Protein AF-A0A445AVU4-F1 (afdb_monomer_lite)

InterPro domains:
  IPR027443 Isopenicillin N synthase-like superfamily [G3DSA:2.60.120.330] (16-211)
  IPR044861 Isopenicillin N synthase-like, Fe(2+) 2OG dioxygenase domain [PF03171] (172-210)
  IPR050295 Plant 2-oxoglutarate-dependent oxidoreductases [PTHR47991] (34-210)

Foldseek 3Di:
DDDDLQRCLVVVHAQDDPPPPPDDDDPDPDDDPPDPPPCPDAAEAALVCLVPDPVRLVSLLCCVVPPVGHHYDDPDDDDDDDDDDDDDDDDDDDDDSDQQKDKDKFWQPPVVPGDVVRFDCVVVCRVVVVNVVQVVVVVSVQSVQLSVCVSPHVHSCVRVVVCVPGDTDMDMDIDHRDHPCPVRRDDDDDDPDPDDDDDDDPPDDDDDGDD

Organism: Arachis hypogaea (NCBI:txid3818)

Radius of gyration: 20.57 Å; chains: 1; bounding box: 46×50×55 Å

pLDDT: mean 74.54, std 20.83, range [24.53, 96.25]

Sequence (211 aa):
MAKSIYGMSMDGDEPPHKGDNSNNNSIGLKNSLSSSSVMIPIPIIDVSLLSSSEPESEKLRSALTSAGCFQEKQKYSRPANDSKGYENDRIVSKKQVLDWSYRLILRVFPEKNRRHSLWPQNPIDFSDILEEFSIKVKSRMDYLLRCMGRSLNPEEGSFLDQFGGQSLFAARFRFYPRCSRPNLVLKPHTNRSVITVLLQDNGVEGLQVLR

Secondary structure (DSSP, 8-state):
-PPPHHHHHHHTPPPPP------S------S---S----PPPPEE-GGGTTT-HHHHHHHHHHHHHTS--EE--S-PPP--------------S-----SSEEEEEEEESGGG--GGGS--SSTTHHHHHHHHHHHHHHHHHHHHHHHHHHHSS-TTHHHHTTTT---EEEEEEE----S-GGGT-------SS-------TT--------

Structure (mmCIF, N/CA/C/O backbone):
data_AF-A0A445AVU4-F1
#
_entry.id   AF-A0A445AVU4-F1
#
loop_
_atom_site.group_PDB
_atom_site.id
_atom_site.type_symbol
_atom_site.label_atom_id
_atom_site.label_alt_id
_atom_site.label_comp_id
_atom_site.label_asym_id
_atom_site.label_entity_id
_atom_site.label_seq_id
_atom_site.pdbx_PDB_ins_code
_atom_site.Cartn_x
_atom_site.Cartn_y
_atom_site.Cartn_z
_atom_site.occupancy
_atom_site.B_iso_or_equiv
_atom_site.auth_seq_id
_atom_site.auth_comp_id
_atom_site.auth_asym_id
_atom_site.auth_atom_id
_atom_site.pdbx_PDB_model_num
ATOM 1 N N . MET A 1 1 ? 18.312 8.872 -30.002 1.00 45.62 1 MET A N 1
ATOM 2 C CA . MET A 1 1 ? 17.011 8.556 -29.353 1.00 45.62 1 MET A CA 1
ATOM 3 C C . MET A 1 1 ? 17.195 8.799 -27.853 1.00 45.62 1 MET A C 1
ATOM 5 O O . MET A 1 1 ? 18.324 8.639 -27.415 1.00 45.62 1 MET A O 1
ATOM 9 N N . ALA A 1 2 ? 16.201 9.266 -27.085 1.00 58.66 2 ALA A N 1
ATOM 10 C CA . ALA A 1 2 ? 16.397 9.387 -25.629 1.00 58.66 2 ALA A CA 1
ATOM 11 C C . ALA A 1 2 ? 16.421 7.973 -25.025 1.00 58.66 2 ALA A C 1
ATOM 13 O O . ALA A 1 2 ? 15.550 7.173 -25.371 1.00 58.66 2 ALA A O 1
ATOM 14 N N . LYS A 1 3 ? 17.426 7.651 -24.201 1.00 65.75 3 LYS A N 1
ATOM 15 C CA . LYS A 1 3 ? 17.510 6.357 -23.507 1.00 65.75 3 LYS A CA 1
ATOM 16 C C . LYS A 1 3 ? 16.386 6.248 -22.464 1.00 65.75 3 LYS A C 1
ATOM 18 O O . LYS A 1 3 ? 15.944 7.261 -21.922 1.00 65.75 3 LYS A O 1
ATOM 23 N N . SER A 1 4 ? 15.914 5.030 -22.189 1.00 76.50 4 SER A N 1
ATOM 24 C CA . SER A 1 4 ? 15.024 4.772 -21.047 1.00 76.50 4 SER A CA 1
ATOM 25 C C . SER A 1 4 ? 15.810 4.882 -19.740 1.00 76.50 4 SER A C 1
ATOM 27 O O . SER A 1 4 ? 17.020 4.667 -19.742 1.00 76.50 4 SER A O 1
ATOM 29 N N . ILE A 1 5 ? 15.138 5.145 -18.612 1.00 74.38 5 ILE A N 1
ATOM 30 C CA . ILE A 1 5 ? 15.794 5.136 -17.289 1.00 74.38 5 ILE A CA 1
ATOM 31 C C . ILE A 1 5 ? 16.437 3.773 -17.025 1.00 74.38 5 ILE A C 1
ATOM 33 O O . ILE A 1 5 ? 17.539 3.703 -16.495 1.00 74.38 5 ILE A O 1
ATOM 37 N N . TYR A 1 6 ? 15.778 2.685 -17.430 1.00 75.31 6 TYR A N 1
ATOM 38 C CA . TYR A 1 6 ? 16.351 1.349 -17.318 1.00 75.31 6 TYR A CA 1
ATOM 39 C C . TYR A 1 6 ? 17.619 1.179 -18.168 1.00 75.31 6 TYR A C 1
ATOM 41 O O . TYR A 1 6 ? 18.611 0.667 -17.669 1.00 75.31 6 TYR A O 1
ATOM 49 N N . GLY A 1 7 ? 17.628 1.663 -19.415 1.00 80.06 7 GLY A N 1
ATOM 50 C CA . GLY A 1 7 ? 18.827 1.636 -20.258 1.00 80.06 7 GLY A CA 1
ATOM 51 C C . GLY A 1 7 ? 19.971 2.447 -19.648 1.00 80.06 7 GLY A C 1
ATOM 52 O O . GLY A 1 7 ? 21.078 1.944 -19.524 1.00 80.06 7 GLY A O 1
ATOM 53 N N . MET A 1 8 ? 19.674 3.654 -19.158 1.00 80.62 8 MET A N 1
ATOM 54 C CA . MET A 1 8 ? 20.638 4.489 -18.430 1.00 80.62 8 MET A CA 1
ATOM 55 C C . MET A 1 8 ? 21.180 3.788 -17.177 1.00 80.62 8 MET A C 1
ATOM 57 O O . MET A 1 8 ? 22.372 3.833 -16.906 1.00 80.62 8 MET A O 1
ATOM 61 N N . SER A 1 9 ? 20.313 3.101 -16.432 1.00 83.25 9 SER A N 1
ATOM 62 C CA . SER A 1 9 ? 20.685 2.317 -15.253 1.00 83.25 9 SER A CA 1
ATOM 63 C C . SER A 1 9 ? 21.643 1.171 -15.587 1.00 83.25 9 SER A C 1
ATOM 65 O O . SER A 1 9 ? 22.630 0.978 -14.879 1.00 83.25 9 SER A O 1
ATOM 67 N N . MET A 1 10 ? 21.369 0.429 -16.665 1.00 83.88 10 MET A N 1
ATOM 68 C CA . MET A 1 10 ? 22.200 -0.696 -17.109 1.00 83.88 10 MET A CA 1
ATOM 69 C C . MET A 1 10 ? 23.557 -0.240 -17.653 1.00 83.88 10 MET A C 1
ATOM 71 O O . MET A 1 10 ? 24.556 -0.915 -17.422 1.00 83.88 10 MET A O 1
ATOM 75 N N . ASP A 1 11 ? 23.595 0.918 -18.313 1.00 85.62 11 ASP A N 1
ATOM 76 C CA . ASP A 1 11 ? 24.816 1.503 -18.876 1.00 85.62 11 ASP A CA 1
ATOM 77 C C . ASP A 1 11 ? 25.655 2.271 -17.832 1.00 85.62 11 ASP A C 1
ATOM 79 O O . ASP A 1 11 ? 26.781 2.672 -18.116 1.00 85.62 11 ASP A O 1
ATOM 83 N N . GLY A 1 12 ? 25.127 2.483 -16.618 1.00 80.94 12 GLY A N 1
ATOM 84 C CA . GLY A 1 12 ? 25.791 3.264 -15.568 1.00 80.94 12 GLY A CA 1
ATOM 85 C C . GLY A 1 12 ? 25.746 4.781 -15.789 1.00 80.94 12 GLY A C 1
ATOM 86 O O . GLY A 1 12 ? 26.505 5.514 -15.156 1.00 80.94 12 GLY A O 1
ATOM 87 N N . ASP A 1 13 ? 24.854 5.256 -16.658 1.00 81.19 13 ASP A N 1
ATOM 88 C CA . ASP A 1 13 ? 24.695 6.673 -16.972 1.00 81.19 13 ASP A CA 1
ATOM 89 C C . ASP A 1 13 ? 24.233 7.478 -15.740 1.00 81.19 13 ASP A C 1
ATOM 91 O O . ASP A 1 13 ? 23.550 6.987 -14.831 1.00 81.19 13 ASP A O 1
ATOM 95 N N . GLU A 1 14 ? 24.571 8.766 -15.716 1.00 80.50 14 GLU A N 1
ATOM 96 C CA . GLU A 1 14 ? 24.079 9.683 -14.690 1.00 80.50 14 GLU A CA 1
ATOM 97 C C . GLU A 1 14 ? 22.636 10.129 -14.965 1.00 80.50 14 GLU A C 1
ATOM 99 O O . GLU A 1 14 ? 22.253 10.325 -16.125 1.00 80.50 14 GLU A O 1
ATOM 104 N N . PRO A 1 15 ? 21.810 10.338 -13.919 1.00 75.19 15 PRO A N 1
ATOM 105 C CA . PRO A 1 15 ? 20.484 10.901 -14.104 1.00 75.19 15 PRO A CA 1
ATOM 106 C C . PRO A 1 15 ? 20.567 12.299 -14.725 1.00 75.19 15 PRO A C 1
ATOM 108 O O . PRO A 1 15 ? 21.454 13.077 -14.365 1.00 75.19 15 PRO A O 1
ATOM 111 N N . PRO A 1 16 ? 19.634 12.660 -15.626 1.00 71.38 16 PRO A N 1
ATOM 112 C CA . PRO A 1 16 ? 19.667 13.964 -16.264 1.00 71.38 16 PRO A CA 1
ATOM 113 C C . PRO A 1 16 ? 19.561 15.064 -15.204 1.00 71.38 16 PRO A C 1
ATOM 115 O O . PRO A 1 16 ? 18.678 15.031 -14.340 1.00 71.38 16 PRO A O 1
ATOM 118 N N . HIS A 1 17 ? 20.466 16.044 -15.275 1.00 64.25 17 HIS A N 1
ATOM 119 C CA . HIS A 1 17 ? 20.451 17.199 -14.387 1.00 64.25 17 HIS A CA 1
ATOM 120 C C . HIS 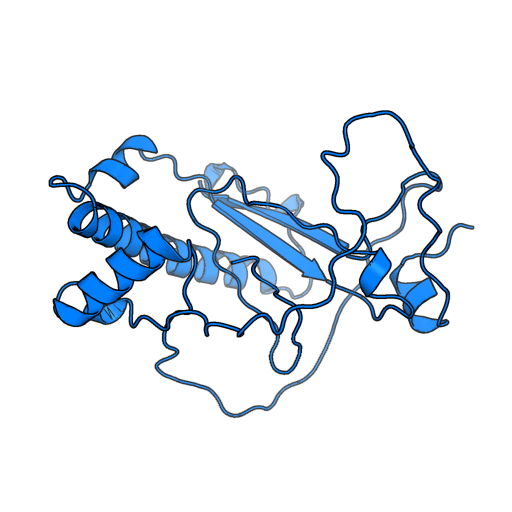A 1 17 ? 19.103 17.919 -14.515 1.00 64.25 17 HIS A C 1
ATOM 122 O O . HIS A 1 17 ? 18.726 18.383 -15.594 1.00 64.25 17 HIS A O 1
ATOM 128 N N . LYS A 1 18 ? 18.358 18.012 -13.406 1.00 59.75 18 LYS A N 1
ATOM 129 C CA . LYS A 1 18 ? 17.208 18.916 -13.318 1.00 59.75 18 LYS A CA 1
ATOM 130 C C . LYS A 1 18 ? 17.781 20.323 -13.449 1.00 59.75 18 LYS A C 1
ATOM 132 O O . LYS A 1 18 ? 18.489 20.757 -12.549 1.00 59.75 18 LYS A O 1
ATOM 137 N N . GLY A 1 19 ? 17.538 20.992 -14.576 1.00 44.91 19 GLY A N 1
ATOM 138 C CA . GLY A 1 19 ? 17.878 22.407 -14.707 1.00 44.91 19 GLY A CA 1
ATOM 139 C C . GLY A 1 19 ? 17.277 23.174 -13.530 1.00 44.91 19 GLY A C 1
ATOM 140 O O . GLY A 1 19 ? 16.146 22.881 -13.128 1.00 44.91 19 GLY A O 1
ATOM 141 N N . ASP A 1 20 ? 18.046 24.098 -12.956 1.00 39.09 20 ASP A N 1
ATOM 142 C CA . ASP A 1 20 ? 17.590 24.979 -11.886 1.00 39.09 20 ASP A CA 1
ATOM 143 C C . ASP A 1 20 ? 16.388 25.787 -12.382 1.00 39.09 20 ASP A C 1
ATOM 145 O O . ASP A 1 20 ? 16.523 26.846 -12.986 1.00 39.09 20 ASP A O 1
ATOM 149 N N . ASN A 1 21 ? 15.178 25.301 -12.115 1.00 38.41 21 ASN A N 1
ATOM 150 C CA . ASN A 1 21 ? 13.990 26.141 -12.133 1.00 38.41 21 ASN A CA 1
ATOM 151 C C . ASN A 1 21 ? 13.955 26.885 -10.792 1.00 38.41 21 ASN A C 1
ATOM 153 O O . ASN A 1 21 ? 13.125 26.621 -9.921 1.00 38.41 21 ASN A O 1
ATOM 157 N N . SER A 1 22 ? 14.919 27.790 -10.607 1.00 37.41 22 SER A N 1
ATOM 158 C CA . SER A 1 22 ? 14.904 28.784 -9.543 1.00 37.41 22 SER A CA 1
ATOM 159 C C . SER A 1 22 ? 13.841 29.830 -9.881 1.00 37.41 22 SER A C 1
ATOM 161 O O . SER A 1 22 ? 14.140 30.890 -10.417 1.00 37.41 22 SER A O 1
ATOM 163 N N . ASN A 1 23 ? 12.582 29.517 -9.595 1.00 29.78 23 ASN A N 1
ATOM 164 C CA . ASN A 1 23 ? 11.554 30.530 -9.396 1.00 29.78 23 ASN A CA 1
ATOM 165 C C . ASN A 1 23 ? 10.760 30.183 -8.131 1.00 29.78 23 ASN A C 1
ATOM 167 O O . ASN A 1 23 ? 9.800 29.421 -8.149 1.00 29.78 23 ASN A O 1
ATOM 171 N N . ASN A 1 24 ? 11.280 30.731 -7.029 1.00 40.16 24 ASN A N 1
ATOM 172 C CA . ASN A 1 24 ? 10.609 31.232 -5.829 1.00 40.16 24 ASN A CA 1
ATOM 173 C C . ASN A 1 24 ? 9.476 30.397 -5.210 1.00 40.16 24 ASN A C 1
ATOM 175 O O . ASN A 1 24 ? 8.303 30.577 -5.519 1.00 40.16 24 ASN A O 1
ATOM 179 N N . ASN A 1 25 ? 9.854 29.558 -4.237 1.00 32.00 25 ASN A N 1
ATOM 180 C CA . ASN A 1 25 ? 9.390 29.655 -2.838 1.00 32.00 25 ASN A CA 1
ATOM 181 C C . ASN A 1 25 ? 10.121 28.619 -1.962 1.00 32.00 25 ASN A C 1
ATOM 183 O O . ASN A 1 25 ? 9.517 27.770 -1.310 1.00 32.00 25 ASN A O 1
ATOM 187 N N . SER A 1 26 ? 11.457 28.667 -1.957 1.00 34.38 26 SER A N 1
ATOM 188 C CA . SER A 1 26 ? 12.243 27.920 -0.975 1.00 34.38 26 SER A CA 1
ATOM 189 C C . SER A 1 26 ? 12.188 28.656 0.363 1.00 34.38 26 SER A C 1
ATOM 191 O O . SER A 1 26 ? 12.952 29.596 0.588 1.00 34.38 26 SER A O 1
ATOM 193 N N . ILE A 1 27 ? 11.309 28.221 1.265 1.00 39.84 27 ILE A N 1
ATOM 194 C CA . ILE A 1 27 ? 11.580 28.389 2.694 1.00 39.84 27 ILE A CA 1
ATOM 195 C C . ILE A 1 27 ? 12.866 27.598 2.954 1.00 39.84 27 ILE A C 1
ATOM 197 O O . ILE A 1 27 ? 12.971 26.425 2.594 1.00 39.84 27 ILE A O 1
ATOM 201 N N . GLY A 1 28 ? 13.889 28.305 3.428 1.00 32.94 28 GLY A N 1
ATOM 202 C CA . GLY A 1 28 ? 15.272 27.853 3.429 1.00 32.94 28 GLY A CA 1
ATOM 203 C C . GLY A 1 28 ? 15.489 26.539 4.174 1.00 32.94 28 GLY A C 1
ATOM 204 O O . GLY A 1 28 ? 15.327 26.465 5.383 1.00 32.94 28 GLY A O 1
ATOM 205 N N . LEU A 1 29 ? 15.979 25.537 3.449 1.00 39.19 29 LEU A N 1
ATOM 206 C CA . LEU A 1 29 ? 16.879 24.527 3.994 1.00 39.19 29 LEU A CA 1
ATOM 207 C C . LEU A 1 29 ? 18.214 24.674 3.264 1.00 39.19 29 LEU A C 1
ATOM 209 O O . LEU A 1 29 ? 18.528 23.937 2.333 1.00 39.19 29 LEU A O 1
ATOM 213 N N . LYS A 1 30 ? 18.990 25.686 3.656 1.00 36.22 30 LYS A N 1
ATOM 214 C CA . LYS A 1 30 ? 20.428 25.712 3.395 1.00 36.22 30 LYS A CA 1
ATOM 215 C C . LYS A 1 30 ? 21.136 25.445 4.718 1.00 36.22 30 LYS A C 1
ATOM 217 O O . LYS A 1 30 ? 20.976 26.204 5.662 1.00 36.22 30 LYS A O 1
ATOM 222 N N . ASN A 1 31 ? 21.926 24.376 4.717 1.00 39.22 31 ASN A N 1
ATOM 223 C CA . ASN A 1 31 ? 23.020 24.086 5.641 1.00 39.22 31 ASN A CA 1
ATOM 224 C C . ASN A 1 31 ? 22.669 23.918 7.129 1.00 39.22 31 ASN A C 1
ATOM 226 O O . ASN A 1 31 ? 22.972 24.778 7.946 1.00 39.22 31 ASN A O 1
ATOM 230 N N . SER A 1 32 ? 22.190 22.723 7.489 1.00 34.72 32 SER A N 1
ATOM 231 C CA . SER A 1 32 ? 22.536 22.096 8.776 1.00 34.72 32 SER A CA 1
ATOM 232 C C . SER A 1 32 ? 22.384 20.568 8.718 1.00 34.72 32 SER A C 1
ATOM 234 O O . SER A 1 32 ? 21.599 19.969 9.449 1.00 34.72 32 SER A O 1
ATOM 236 N N . LEU A 1 33 ? 23.153 19.894 7.859 1.00 42.72 33 LEU A N 1
ATOM 237 C CA . LEU A 1 33 ? 23.443 18.464 8.050 1.00 42.72 33 LEU A CA 1
ATOM 238 C C . LEU A 1 33 ? 24.548 18.324 9.109 1.00 42.72 33 LEU A C 1
ATOM 240 O O . LEU A 1 33 ? 25.647 17.851 8.849 1.00 42.72 33 LEU A O 1
ATOM 244 N N . SER A 1 34 ? 24.248 18.796 10.314 1.00 48.28 34 SER A N 1
ATOM 245 C CA . SER A 1 34 ? 24.952 18.424 11.535 1.00 48.28 34 SER A CA 1
ATOM 246 C C . SER A 1 34 ? 23.901 18.217 12.614 1.00 48.28 34 SER A C 1
ATOM 248 O O . SER A 1 34 ? 23.607 19.103 13.409 1.00 48.28 34 SER A O 1
ATOM 250 N N . SER A 1 35 ? 23.284 17.049 12.614 1.00 40.09 35 SER A N 1
ATOM 251 C CA . SER A 1 35 ? 22.703 16.508 13.830 1.00 40.09 35 SER A CA 1
ATOM 252 C C . SER A 1 35 ? 22.482 15.033 13.592 1.00 40.09 35 SER A C 1
ATOM 254 O O . SER A 1 35 ? 21.823 14.652 12.624 1.00 40.09 35 SER A O 1
ATOM 256 N N . SER A 1 36 ? 23.079 14.222 14.458 1.00 46.28 36 SER A N 1
ATOM 257 C CA . SER A 1 36 ? 22.694 12.839 14.694 1.00 46.28 36 SER A CA 1
ATOM 258 C C . SER A 1 36 ? 21.169 12.774 14.810 1.00 46.28 36 SER A C 1
ATOM 260 O O . SER A 1 36 ? 20.595 13.029 15.867 1.00 46.28 36 SER A O 1
ATOM 262 N N . SER A 1 37 ? 20.497 12.519 13.689 1.00 48.47 37 SER A N 1
ATOM 263 C CA . SER A 1 37 ? 19.064 12.284 13.673 1.00 48.47 37 SER A CA 1
ATOM 264 C C . SER A 1 37 ? 18.918 10.880 14.216 1.00 48.47 37 SER A C 1
ATOM 266 O O . SER A 1 37 ? 19.149 9.912 13.494 1.00 48.47 37 SER A O 1
ATOM 268 N N . VAL A 1 38 ? 18.654 10.767 15.517 1.00 44.34 38 VAL A N 1
ATOM 269 C CA . VAL A 1 38 ? 18.312 9.494 16.146 1.00 44.34 38 VAL A CA 1
ATOM 270 C C . VAL A 1 38 ? 17.190 8.904 15.301 1.00 44.34 38 VAL A C 1
ATOM 272 O O . VAL A 1 38 ? 16.088 9.451 15.272 1.00 44.34 38 VAL A O 1
ATOM 275 N N . MET A 1 39 ? 17.480 7.840 14.547 1.00 55.56 39 MET A N 1
ATOM 276 C CA . MET A 1 39 ? 16.452 7.096 13.831 1.00 55.56 39 MET A CA 1
ATOM 277 C C . MET A 1 39 ? 15.562 6.464 14.893 1.00 55.56 39 MET A C 1
ATOM 279 O O . MET A 1 39 ? 15.822 5.362 15.369 1.00 55.56 39 MET A O 1
ATOM 283 N N . ILE A 1 40 ? 14.521 7.184 15.302 1.00 63.09 40 ILE A N 1
ATOM 284 C CA . ILE A 1 40 ? 13.447 6.598 16.088 1.00 63.09 40 ILE A CA 1
ATOM 285 C C . ILE A 1 40 ? 12.901 5.462 15.212 1.00 63.09 40 ILE A C 1
ATOM 287 O O . ILE A 1 40 ? 12.565 5.725 14.052 1.00 63.09 40 ILE A O 1
ATOM 291 N N . PRO A 1 41 ? 12.843 4.211 15.694 1.00 76.12 41 PRO A N 1
ATOM 292 C CA . PRO A 1 41 ? 12.357 3.092 14.898 1.00 76.12 41 PRO A CA 1
ATOM 293 C C . PRO A 1 41 ? 10.873 3.272 14.570 1.00 76.12 41 PRO A C 1
ATOM 295 O O . PRO A 1 41 ? 10.115 3.877 15.335 1.00 76.12 41 PRO A O 1
ATOM 298 N N . ILE A 1 42 ? 10.437 2.795 13.403 1.00 84.25 42 ILE A N 1
ATOM 299 C CA . ILE A 1 42 ? 9.012 2.819 13.059 1.00 84.25 42 ILE A CA 1
ATOM 300 C C . ILE A 1 42 ? 8.261 1.900 14.036 1.00 84.25 42 ILE A C 1
ATOM 302 O O . ILE A 1 42 ? 8.684 0.756 14.192 1.00 84.25 42 ILE A O 1
ATOM 306 N N . PRO A 1 43 ? 7.192 2.371 14.717 1.00 87.94 43 PRO A N 1
ATOM 307 C CA . PRO A 1 43 ? 6.428 1.526 15.629 1.00 87.94 43 PRO A CA 1
ATOM 308 C C . PRO A 1 43 ? 5.948 0.257 14.929 1.00 87.94 43 PRO A C 1
ATOM 310 O O . PRO A 1 43 ? 5.497 0.327 13.788 1.00 87.94 43 PRO A O 1
ATOM 313 N N . ILE A 1 44 ? 6.021 -0.881 15.615 1.00 89.56 44 ILE A N 1
ATOM 314 C CA . ILE A 1 44 ? 5.463 -2.150 15.141 1.00 89.56 44 ILE A CA 1
ATOM 315 C C . ILE A 1 44 ? 4.169 -2.405 15.908 1.00 89.56 44 ILE A C 1
ATOM 317 O O . ILE A 1 44 ? 4.168 -2.352 17.140 1.00 89.56 44 ILE A O 1
ATOM 321 N N . ILE A 1 45 ? 3.093 -2.682 15.177 1.00 89.38 45 ILE A N 1
ATOM 322 C CA . ILE A 1 45 ? 1.754 -2.932 15.714 1.00 89.38 45 ILE A CA 1
ATOM 323 C C . ILE A 1 45 ? 1.264 -4.282 15.200 1.00 89.38 45 ILE A C 1
ATOM 325 O O . ILE A 1 45 ? 1.444 -4.603 14.032 1.00 89.38 45 ILE A O 1
ATOM 329 N N . ASP A 1 46 ? 0.661 -5.085 16.066 1.00 89.19 46 ASP A N 1
ATOM 330 C CA . ASP A 1 46 ? -0.097 -6.277 15.700 1.00 89.19 46 ASP A CA 1
ATOM 331 C C . ASP A 1 46 ? -1.575 -5.898 15.550 1.00 89.19 46 ASP A C 1
ATOM 333 O O . ASP A 1 46 ? -2.324 -5.850 16.531 1.00 89.19 46 ASP A O 1
ATOM 337 N N . VAL A 1 47 ? -2.018 -5.630 14.315 1.00 88.56 47 VAL A N 1
ATOM 338 C CA . VAL A 1 47 ? -3.399 -5.201 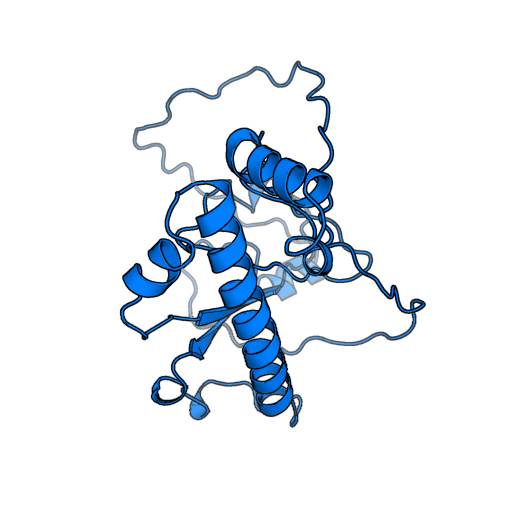14.040 1.00 88.56 47 VAL A CA 1
ATOM 339 C C . VAL A 1 47 ? -4.418 -6.210 14.568 1.00 88.56 47 VAL A C 1
ATOM 341 O O . VAL A 1 47 ? -5.509 -5.824 14.986 1.00 88.56 47 VAL A O 1
ATOM 344 N N . SER A 1 48 ? -4.076 -7.499 14.632 1.00 87.50 48 SER A N 1
ATOM 345 C CA . SER A 1 48 ? -5.005 -8.520 15.127 1.00 87.50 48 SER A CA 1
ATOM 346 C C . SER A 1 48 ? -5.331 -8.409 16.619 1.00 87.50 48 SER A C 1
ATOM 348 O O . SER A 1 48 ? -6.318 -8.994 17.057 1.00 87.50 48 SER A O 1
ATOM 350 N N . LEU A 1 49 ? -4.530 -7.670 17.391 1.00 89.94 49 LEU A N 1
ATOM 351 C CA . LEU A 1 49 ? -4.727 -7.486 18.828 1.00 89.94 49 LEU A CA 1
ATOM 352 C C . LEU A 1 49 ? -5.433 -6.170 19.173 1.00 89.94 49 LEU A C 1
ATOM 354 O O . LEU A 1 49 ? -5.805 -5.979 20.328 1.00 89.94 49 LEU A O 1
ATOM 358 N N . LEU A 1 50 ? -5.672 -5.285 18.198 1.00 89.88 50 LEU A N 1
ATOM 359 C CA . LEU A 1 50 ? -6.256 -3.957 18.439 1.00 89.88 50 LEU A CA 1
ATOM 360 C C . LEU A 1 50 ? -7.670 -3.995 19.038 1.00 89.88 50 LEU A C 1
ATOM 362 O O . LEU A 1 50 ? -8.094 -3.042 19.679 1.00 89.88 50 LEU A O 1
ATOM 366 N N . SER A 1 51 ? -8.421 -5.084 18.859 1.00 84.88 51 SER A N 1
ATOM 367 C CA . SER A 1 51 ? -9.738 -5.239 19.488 1.00 84.88 51 SER A CA 1
ATOM 368 C C . SER A 1 51 ? -9.683 -5.849 20.889 1.00 84.88 51 SER A C 1
ATOM 370 O O . SER A 1 51 ? -10.694 -5.829 21.582 1.00 84.88 51 SER A O 1
ATOM 372 N N . SER A 1 52 ? -8.556 -6.447 21.283 1.00 88.06 52 SER A N 1
ATOM 373 C CA . SER A 1 52 ? -8.442 -7.291 22.481 1.00 88.06 52 SER A CA 1
ATOM 374 C C . SER A 1 52 ? -7.317 -6.880 23.431 1.00 88.06 52 SER A C 1
ATOM 376 O O . SER A 1 52 ? -7.128 -7.524 24.459 1.00 88.06 52 SER A O 1
ATOM 378 N N . SER A 1 53 ? -6.528 -5.861 23.087 1.00 91.44 53 SER A N 1
ATOM 379 C CA . SER A 1 53 ? -5.359 -5.434 23.852 1.00 91.44 53 SER A CA 1
ATOM 380 C C . SER A 1 53 ? -5.304 -3.913 23.953 1.00 91.44 53 SER A C 1
ATOM 382 O O . SER A 1 53 ? -4.940 -3.235 22.995 1.00 91.44 53 SER A O 1
ATOM 384 N N . GLU A 1 54 ? -5.613 -3.383 25.139 1.00 89.62 54 GLU A N 1
ATOM 385 C CA . GLU A 1 54 ? -5.453 -1.954 25.443 1.00 89.62 54 GLU A CA 1
ATOM 386 C C . GLU A 1 54 ? -4.023 -1.446 25.183 1.00 89.62 54 GLU A C 1
ATOM 388 O O . GLU A 1 54 ? -3.878 -0.441 24.486 1.00 89.62 54 GLU A O 1
ATOM 393 N N . PRO A 1 55 ? -2.950 -2.156 25.596 1.00 92.94 55 PRO A N 1
ATOM 394 C CA . PRO A 1 55 ? -1.589 -1.735 25.264 1.00 92.94 55 PRO A CA 1
ATOM 395 C C . PRO A 1 55 ? -1.334 -1.607 23.756 1.00 92.94 55 PRO A C 1
ATOM 397 O O . PRO A 1 55 ? -0.590 -0.727 23.324 1.00 92.94 55 PRO A O 1
ATOM 400 N N . GLU A 1 56 ? -1.929 -2.474 22.933 1.00 91.75 56 GLU A N 1
ATOM 401 C CA . GLU A 1 56 ? -1.746 -2.416 21.481 1.00 91.75 56 GLU A CA 1
ATOM 402 C C . GLU A 1 56 ? -2.532 -1.254 20.855 1.00 91.75 56 GLU A C 1
ATOM 404 O O . GLU A 1 56 ? -2.019 -0.548 19.984 1.00 91.75 56 GLU A O 1
ATOM 409 N N . SER A 1 57 ? -3.738 -0.989 21.360 1.00 90.75 57 SER A N 1
ATOM 410 C CA . SER A 1 57 ? -4.530 0.199 21.018 1.00 90.75 57 SER A CA 1
ATOM 411 C C . SER A 1 57 ? -3.819 1.503 21.391 1.00 90.75 57 SER A C 1
ATOM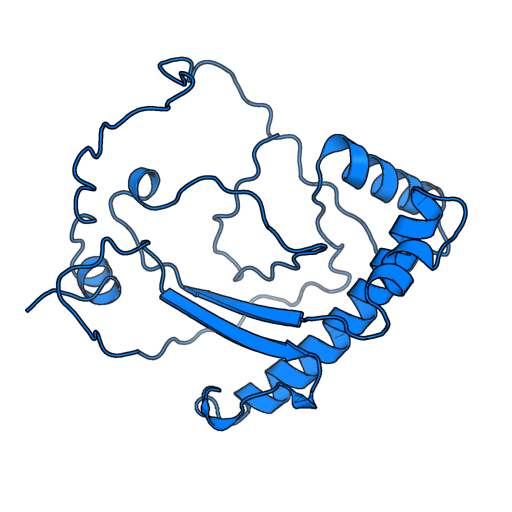 413 O O . SER A 1 57 ? -3.830 2.465 20.621 1.00 90.75 57 SER A O 1
ATOM 415 N N . GLU A 1 58 ? -3.140 1.548 22.538 1.00 92.25 58 GLU A N 1
ATOM 416 C CA . GLU A 1 58 ? -2.340 2.704 22.947 1.00 92.25 58 GLU A CA 1
ATOM 417 C C . GLU A 1 58 ? -1.128 2.928 22.037 1.00 92.25 58 GLU A C 1
ATOM 419 O O . GLU A 1 58 ? -0.836 4.077 21.686 1.00 92.25 58 GLU A O 1
ATOM 424 N N . LYS A 1 59 ? -0.458 1.856 21.588 1.00 92.75 59 LYS A N 1
ATOM 425 C CA . LYS A 1 59 ? 0.605 1.959 20.572 1.00 92.75 59 LYS A CA 1
ATOM 426 C C . LYS A 1 59 ? 0.075 2.524 19.263 1.00 92.75 59 LYS A C 1
ATOM 428 O O . LYS A 1 59 ? 0.734 3.387 18.683 1.00 92.75 59 LYS A O 1
ATOM 433 N N . LEU A 1 60 ? -1.105 2.083 18.817 1.00 93.38 60 LEU A N 1
ATOM 434 C CA . LEU A 1 60 ? -1.759 2.643 17.635 1.00 93.38 60 LEU A CA 1
ATOM 435 C C . LEU A 1 60 ? -2.014 4.135 17.809 1.00 93.38 60 LEU A C 1
ATOM 437 O O . LEU A 1 60 ? -1.580 4.921 16.970 1.00 93.38 60 LEU A O 1
ATOM 441 N N . ARG A 1 61 ? -2.646 4.538 18.913 1.00 92.50 61 ARG A N 1
ATOM 442 C CA . ARG A 1 61 ? -2.909 5.951 19.206 1.00 92.50 61 ARG A CA 1
ATOM 443 C C . ARG A 1 61 ? -1.621 6.774 19.186 1.00 92.50 61 ARG A C 1
ATOM 445 O O . ARG A 1 61 ? -1.563 7.783 18.491 1.00 92.50 61 ARG A O 1
ATOM 452 N N . SER A 1 62 ? -0.578 6.301 19.870 1.00 92.00 62 SER A N 1
ATOM 453 C CA . SER A 1 62 ? 0.735 6.950 19.898 1.00 92.00 62 SER A CA 1
ATOM 454 C C . SER A 1 62 ? 1.344 7.085 18.499 1.00 92.00 62 SER A C 1
ATOM 456 O O . SER A 1 62 ? 1.792 8.170 18.124 1.00 92.00 62 SER A O 1
ATOM 458 N N . ALA A 1 63 ? 1.313 6.024 17.686 1.00 91.38 63 ALA A N 1
ATOM 459 C CA . ALA A 1 63 ? 1.831 6.050 16.321 1.00 91.38 63 ALA A CA 1
ATOM 460 C C . ALA A 1 63 ? 1.069 7.046 15.431 1.00 91.38 63 ALA A C 1
ATOM 462 O O . ALA A 1 63 ? 1.697 7.777 14.663 1.00 91.38 63 ALA A O 1
ATOM 463 N N . LEU A 1 64 ? -0.259 7.121 15.563 1.00 90.38 64 LEU A N 1
ATOM 464 C CA . LEU A 1 64 ? -1.099 8.061 14.814 1.00 90.38 64 LEU A CA 1
ATOM 465 C C . LEU A 1 64 ? -0.809 9.519 15.184 1.00 90.38 64 LEU A C 1
ATOM 467 O O . LEU A 1 64 ? -0.779 10.366 14.296 1.00 90.38 64 LEU A O 1
ATOM 471 N N . THR A 1 65 ? -0.567 9.813 16.465 1.00 88.69 65 THR A N 1
ATOM 472 C CA . THR A 1 65 ? -0.350 11.191 16.934 1.00 88.69 65 THR A CA 1
ATOM 473 C C . THR A 1 65 ? 1.092 11.675 16.811 1.00 88.69 65 THR A C 1
ATOM 475 O O . THR A 1 65 ? 1.309 12.880 16.741 1.00 88.69 65 THR A O 1
ATOM 478 N N . SER A 1 66 ? 2.080 10.772 16.814 1.00 85.75 66 SER A N 1
ATOM 479 C CA . SER A 1 66 ? 3.506 11.146 16.832 1.00 85.75 66 SER A CA 1
ATOM 480 C C . SER A 1 66 ? 4.244 10.883 15.521 1.00 85.75 66 SER A C 1
ATOM 482 O O . SER A 1 66 ? 5.112 11.665 15.147 1.00 85.75 66 SER A O 1
ATOM 484 N N . ALA A 1 67 ? 3.927 9.787 14.826 1.00 83.06 67 ALA A N 1
ATOM 485 C CA . ALA A 1 67 ? 4.726 9.304 13.701 1.00 83.06 67 ALA A CA 1
ATOM 486 C C . ALA A 1 67 ? 3.976 9.314 12.364 1.00 83.06 67 ALA A C 1
ATOM 488 O O . ALA A 1 67 ? 4.616 9.310 11.311 1.00 83.06 67 ALA A O 1
ATOM 489 N N . GLY A 1 68 ? 2.641 9.232 12.385 1.00 87.38 68 GLY A N 1
ATOM 490 C CA . GLY A 1 68 ? 1.803 9.105 11.187 1.00 87.38 68 GLY A CA 1
ATOM 491 C C . GLY A 1 68 ? 2.052 7.827 10.370 1.00 87.38 68 GLY A C 1
ATOM 492 O O . GLY A 1 68 ? 1.560 7.705 9.250 1.00 87.38 68 GLY A O 1
ATOM 493 N N . CYS A 1 69 ? 2.838 6.881 10.895 1.00 88.94 69 CYS A N 1
ATOM 494 C CA . CYS A 1 69 ? 3.200 5.627 10.240 1.00 88.94 69 CYS A CA 1
ATOM 495 C C . CYS A 1 69 ? 3.567 4.545 11.265 1.00 88.94 69 CYS A C 1
ATOM 497 O O . CYS A 1 69 ? 4.068 4.840 12.352 1.00 88.94 69 CYS A O 1
ATOM 499 N N . PHE A 1 70 ? 3.351 3.286 10.889 1.00 90.88 70 PHE A N 1
ATOM 500 C CA . PHE A 1 70 ? 3.748 2.105 11.651 1.00 90.88 70 PHE A CA 1
ATOM 501 C C . PHE A 1 70 ? 3.952 0.911 10.704 1.00 90.88 70 PHE A C 1
ATOM 503 O O . PHE A 1 70 ? 3.516 0.939 9.551 1.00 90.88 70 PHE A O 1
ATOM 510 N N . GLN A 1 71 ? 4.631 -0.125 11.186 1.00 88.88 71 GLN A N 1
ATOM 511 C CA . GLN A 1 71 ? 4.771 -1.418 10.524 1.00 88.88 71 GLN A CA 1
ATOM 512 C C . GLN A 1 71 ? 3.776 -2.412 11.119 1.00 88.88 71 GLN A C 1
ATOM 514 O O . GLN A 1 71 ? 3.626 -2.490 12.337 1.00 88.88 71 GLN A O 1
ATOM 519 N N . GLU A 1 72 ? 3.129 -3.196 10.260 1.00 85.00 72 GLU A N 1
ATOM 520 C CA . GLU A 1 72 ? 2.316 -4.322 10.715 1.00 85.00 72 GLU A CA 1
ATOM 521 C C . GLU A 1 72 ? 3.215 -5.499 11.097 1.00 85.00 72 GLU A C 1
ATOM 523 O O . GLU A 1 72 ? 4.105 -5.893 10.337 1.00 85.00 72 GLU A O 1
ATOM 528 N N . LYS A 1 73 ? 2.967 -6.090 12.265 1.00 79.25 73 LYS A N 1
ATOM 529 C CA . LYS A 1 73 ? 3.707 -7.248 12.754 1.00 79.25 73 LYS A CA 1
ATOM 530 C C . LYS A 1 73 ? 3.444 -8.449 11.850 1.00 79.25 73 LYS A C 1
ATOM 532 O O . LYS A 1 73 ? 2.364 -9.038 11.833 1.00 79.25 73 LYS A O 1
ATOM 537 N N . GLN A 1 74 ? 4.472 -8.875 11.128 1.00 62.41 74 GLN A N 1
ATOM 538 C CA . GLN A 1 74 ? 4.397 -10.069 10.298 1.00 62.41 74 GLN A CA 1
ATOM 539 C C . GLN A 1 74 ? 4.381 -11.319 11.198 1.00 62.41 74 GLN A C 1
ATOM 541 O O . GLN A 1 74 ? 5.414 -11.727 11.721 1.00 62.41 74 GLN A O 1
ATOM 546 N N . LYS A 1 75 ? 3.208 -11.939 11.405 1.00 52.59 75 LYS A N 1
ATOM 547 C CA . LYS A 1 75 ? 3.081 -13.172 12.219 1.00 52.59 75 LYS A CA 1
ATOM 548 C C . LYS A 1 75 ? 3.799 -14.391 11.622 1.00 52.59 75 LYS A C 1
ATOM 550 O O . LYS A 1 75 ? 4.086 -15.333 12.351 1.00 52.59 75 LYS A O 1
ATOM 555 N N . TYR A 1 76 ? 4.103 -14.364 10.324 1.00 39.69 76 TYR A N 1
ATOM 556 C CA . TYR A 1 76 ? 4.765 -15.452 9.607 1.00 39.69 76 TYR A CA 1
ATOM 557 C C . TYR A 1 76 ? 5.757 -14.870 8.591 1.00 39.69 76 TYR A C 1
ATOM 559 O O . TYR A 1 76 ? 5.367 -14.508 7.480 1.00 39.69 76 TYR A O 1
ATOM 567 N N . SER A 1 77 ? 7.033 -14.743 8.956 1.00 33.53 77 SER A N 1
ATOM 568 C CA . SER A 1 77 ? 8.094 -14.538 7.966 1.00 33.53 77 SER A CA 1
ATOM 569 C C . SER A 1 77 ? 8.346 -15.870 7.245 1.00 33.53 77 SER A C 1
ATOM 571 O O . SER A 1 77 ? 8.608 -16.893 7.877 1.00 33.53 77 SER A O 1
ATOM 573 N N . ARG A 1 78 ? 8.208 -15.899 5.912 1.00 32.34 78 ARG A N 1
ATOM 574 C CA . ARG A 1 78 ? 8.636 -17.055 5.106 1.00 32.34 78 ARG A CA 1
ATOM 575 C C . ARG A 1 78 ? 10.166 -17.043 4.964 1.00 32.34 78 ARG A C 1
ATOM 577 O O . ARG A 1 78 ? 10.739 -15.957 4.863 1.00 32.34 78 ARG A O 1
ATOM 584 N N . PRO A 1 79 ? 10.830 -18.212 4.909 1.00 30.86 79 PRO A N 1
ATOM 585 C CA . PRO A 1 79 ? 12.241 -18.282 4.550 1.00 30.86 79 PRO A CA 1
ATOM 586 C C . PRO A 1 79 ? 12.456 -17.785 3.112 1.00 30.86 79 PRO A C 1
ATOM 588 O O . PRO A 1 79 ? 11.621 -18.000 2.231 1.00 30.86 79 PRO A O 1
ATOM 591 N N . ALA A 1 80 ? 13.574 -17.093 2.897 1.00 36.56 80 ALA A N 1
ATOM 592 C CA . ALA A 1 80 ? 13.958 -16.506 1.622 1.00 36.56 80 ALA A CA 1
ATOM 593 C C . ALA A 1 80 ? 14.340 -17.598 0.612 1.00 36.56 80 ALA A C 1
ATOM 595 O O . ALA A 1 80 ? 15.368 -18.242 0.779 1.00 36.56 80 ALA A O 1
ATOM 596 N N . ASN A 1 81 ? 13.506 -17.799 -0.409 1.00 35.25 81 ASN A N 1
ATOM 597 C CA . ASN A 1 81 ? 13.878 -18.387 -1.698 1.00 35.25 81 ASN A CA 1
ATOM 598 C C . ASN A 1 81 ? 12.711 -18.211 -2.680 1.00 35.25 81 ASN A C 1
ATOM 600 O O . ASN A 1 81 ? 11.757 -18.978 -2.623 1.00 35.25 81 ASN A O 1
ATOM 604 N N . ASP A 1 82 ? 12.762 -17.181 -3.528 1.00 30.00 82 ASP A N 1
ATOM 605 C CA . ASP A 1 82 ? 12.749 -17.361 -4.988 1.00 30.00 82 ASP A CA 1
ATOM 606 C C . ASP A 1 82 ? 13.014 -16.032 -5.719 1.00 30.00 82 ASP A C 1
ATOM 608 O O . ASP A 1 82 ? 12.817 -14.950 -5.164 1.00 30.00 82 ASP A O 1
ATOM 612 N N . SER A 1 83 ? 13.504 -16.114 -6.957 1.00 38.81 83 SER A N 1
ATOM 613 C CA . SER A 1 83 ? 14.000 -14.979 -7.753 1.00 38.81 83 SER A CA 1
ATOM 614 C C . SER A 1 83 ? 13.399 -14.953 -9.167 1.00 38.81 83 SER A C 1
ATOM 616 O O . SER A 1 83 ? 13.239 -16.020 -9.758 1.00 38.81 83 SER A O 1
ATOM 618 N N . LYS A 1 84 ? 13.197 -13.726 -9.711 1.00 24.53 84 LYS A N 1
ATOM 619 C CA . LYS A 1 84 ? 12.848 -13.290 -11.108 1.00 24.53 84 LYS A CA 1
ATOM 620 C C . LYS A 1 84 ? 11.423 -12.708 -11.236 1.00 24.53 84 LYS A C 1
ATOM 622 O O . LYS A 1 84 ? 10.520 -13.200 -10.583 1.00 24.53 84 LYS A O 1
ATOM 627 N N . GLY A 1 85 ? 11.108 -11.689 -12.049 1.00 28.16 85 GLY A N 1
ATOM 628 C CA . GLY A 1 85 ? 11.822 -10.842 -13.025 1.00 28.16 85 GLY A CA 1
ATOM 629 C C . GLY A 1 85 ? 10.867 -9.723 -13.532 1.00 28.16 85 GLY A C 1
ATOM 630 O O . GLY A 1 85 ? 9.679 -9.769 -13.229 1.00 28.16 85 GLY A O 1
ATOM 631 N N . TYR A 1 86 ? 11.368 -8.708 -14.254 1.00 24.86 86 TYR A N 1
ATOM 632 C CA . TYR A 1 86 ? 10.627 -7.497 -14.683 1.00 24.86 86 TYR A CA 1
ATOM 633 C C . TYR A 1 86 ? 10.516 -7.417 -16.220 1.00 24.86 86 TYR A C 1
ATOM 635 O O . TYR A 1 86 ? 11.494 -7.727 -16.901 1.00 24.86 86 TYR A O 1
ATOM 643 N N . GLU A 1 87 ? 9.380 -6.959 -16.768 1.00 30.73 87 GLU A N 1
ATOM 644 C CA . GLU A 1 87 ? 9.174 -6.727 -18.213 1.00 30.73 87 GLU A CA 1
ATOM 645 C C . GLU A 1 87 ? 8.833 -5.250 -18.528 1.00 30.73 87 GLU A C 1
ATOM 647 O O . GLU A 1 87 ? 8.317 -4.511 -17.692 1.00 30.73 87 GLU A O 1
ATOM 652 N N . ASN A 1 88 ? 9.223 -4.823 -19.734 1.00 27.70 88 ASN A N 1
ATOM 653 C CA . ASN A 1 88 ? 9.334 -3.448 -20.237 1.00 27.70 88 ASN A CA 1
ATOM 654 C C . ASN A 1 88 ? 8.006 -2.746 -20.560 1.00 27.70 88 ASN A C 1
ATOM 656 O O . ASN A 1 88 ? 7.067 -3.372 -21.037 1.00 27.70 88 ASN A O 1
ATOM 660 N N . ASP A 1 89 ? 8.041 -1.406 -20.528 1.00 28.64 89 ASP A N 1
ATOM 661 C CA . ASP A 1 89 ? 7.106 -0.553 -21.270 1.00 28.64 89 ASP A CA 1
ATOM 662 C C . ASP A 1 89 ? 7.862 0.487 -22.125 1.00 28.64 89 ASP A C 1
ATOM 664 O O . ASP A 1 89 ? 8.878 1.060 -21.712 1.00 28.64 89 ASP A O 1
ATOM 668 N N . ARG A 1 90 ? 7.400 0.690 -23.366 1.00 32.00 90 ARG A N 1
ATOM 669 C CA . ARG A 1 90 ? 8.066 1.498 -24.409 1.00 32.00 90 ARG A CA 1
ATOM 670 C C . ARG A 1 90 ? 7.958 3.011 -24.138 1.00 32.00 90 ARG A C 1
ATOM 672 O O . ARG A 1 90 ? 6.927 3.515 -23.711 1.00 32.00 90 ARG A O 1
ATOM 679 N N . ILE A 1 91 ? 9.023 3.760 -24.451 1.00 39.41 91 ILE A N 1
ATOM 680 C CA . ILE A 1 91 ? 9.111 5.226 -24.277 1.00 39.41 91 ILE A CA 1
ATOM 681 C C . ILE A 1 91 ? 8.253 5.966 -25.318 1.00 39.41 91 ILE A C 1
ATOM 683 O O . ILE A 1 91 ? 8.410 5.724 -26.513 1.00 39.41 91 ILE A O 1
ATOM 687 N N . VAL A 1 92 ? 7.436 6.940 -24.882 1.00 38.78 92 VAL A N 1
ATOM 688 C CA . VAL A 1 92 ? 6.545 7.729 -25.765 1.00 38.78 92 VAL A CA 1
ATOM 689 C C . VAL A 1 92 ? 6.991 9.189 -26.020 1.00 38.78 92 VAL A C 1
ATOM 691 O O . VAL A 1 92 ? 6.478 9.787 -26.957 1.00 38.78 92 VAL A O 1
ATOM 694 N N . SER A 1 93 ? 7.972 9.812 -25.333 1.00 36.66 93 SER A N 1
ATOM 695 C CA . SER A 1 93 ? 8.523 11.114 -25.817 1.00 36.66 93 SER A CA 1
ATOM 696 C C . SER A 1 93 ? 9.833 11.607 -25.157 1.00 36.66 93 SER A C 1
ATOM 698 O O . SER A 1 93 ? 10.214 11.153 -24.084 1.00 36.66 93 SER A O 1
ATOM 700 N N . LYS A 1 94 ? 10.517 12.570 -25.811 1.00 37.31 94 LYS A N 1
ATOM 701 C CA . LYS A 1 94 ? 11.872 13.105 -25.506 1.00 37.31 94 LYS A CA 1
ATOM 702 C C . LYS A 1 94 ? 11.954 14.298 -24.519 1.00 37.31 94 LYS A C 1
ATOM 704 O O . LYS A 1 94 ? 13.038 14.855 -24.379 1.00 37.31 94 LYS A O 1
ATOM 709 N N . LYS A 1 95 ? 10.867 14.764 -23.885 1.00 34.19 95 LYS A N 1
ATOM 710 C CA . LYS A 1 95 ? 10.870 16.064 -23.154 1.00 34.19 95 LYS A CA 1
ATOM 711 C C . LYS A 1 95 ? 10.360 16.046 -21.707 1.00 34.19 95 LYS A C 1
ATOM 713 O O . LYS A 1 95 ? 10.062 17.102 -21.159 1.00 34.19 95 LYS A O 1
ATOM 718 N N . GLN A 1 96 ? 10.286 14.891 -21.056 1.00 38.47 96 GLN A N 1
ATOM 719 C CA . GLN A 1 96 ? 9.862 14.827 -19.657 1.00 38.47 96 GLN A CA 1
ATOM 720 C C . GLN A 1 96 ? 11.073 14.680 -18.732 1.00 38.47 96 GLN A C 1
ATOM 722 O O . GLN A 1 96 ? 11.907 13.802 -18.931 1.00 38.47 96 GLN A O 1
ATOM 727 N N . VAL A 1 97 ? 11.166 15.533 -17.710 1.00 45.50 97 VAL A N 1
ATOM 728 C CA . VAL A 1 97 ? 12.034 15.284 -16.552 1.00 45.50 97 VAL A CA 1
ATOM 729 C C . VAL A 1 97 ? 11.416 14.104 -15.806 1.00 45.50 97 VAL A C 1
ATOM 731 O O . VAL A 1 97 ? 10.355 14.241 -15.199 1.00 45.50 97 VAL A O 1
ATOM 734 N N . LEU A 1 98 ? 12.024 12.929 -15.937 1.00 53.78 98 LEU A N 1
ATOM 735 C CA . LEU A 1 98 ? 11.500 11.685 -15.384 1.00 53.78 98 LEU A CA 1
ATOM 736 C C . LEU A 1 98 ? 11.868 11.582 -13.894 1.00 53.78 98 LEU A C 1
ATOM 738 O O . LEU A 1 98 ? 13.026 11.780 -13.523 1.00 53.78 98 LEU A O 1
ATOM 742 N N . ASP A 1 99 ? 10.896 11.258 -13.035 1.00 62.03 99 ASP A N 1
ATOM 743 C CA . ASP A 1 99 ? 11.204 10.632 -11.743 1.00 62.03 99 ASP A CA 1
ATOM 744 C C . ASP A 1 99 ? 11.998 9.347 -12.044 1.00 62.03 99 ASP A C 1
ATOM 746 O O . ASP A 1 99 ? 11.630 8.634 -12.978 1.00 62.03 99 ASP A O 1
ATOM 750 N N . TRP A 1 100 ? 13.073 9.039 -11.301 1.00 79.12 100 TRP A N 1
ATOM 751 C CA . TRP A 1 100 ? 13.900 7.830 -11.512 1.00 79.12 100 TRP A CA 1
ATOM 752 C C . TRP A 1 100 ? 13.178 6.566 -11.026 1.00 79.12 100 TRP A C 1
ATOM 754 O O . TRP A 1 100 ? 13.604 5.861 -10.114 1.00 79.12 100 TRP A O 1
ATOM 764 N N . SER A 1 101 ? 11.999 6.341 -11.586 1.00 80.00 101 SER A N 1
ATOM 765 C CA . SER A 1 101 ? 11.093 5.266 -11.242 1.00 80.00 101 SER A CA 1
ATOM 766 C C . SER A 1 101 ? 10.097 5.050 -12.371 1.00 80.00 101 SER A C 1
ATOM 768 O O . SER A 1 101 ? 9.599 6.014 -12.955 1.00 80.00 101 SER A O 1
ATOM 770 N N . TYR A 1 102 ? 9.728 3.799 -12.599 1.00 78.06 102 TYR A N 1
ATOM 771 C CA . TYR A 1 102 ? 8.540 3.453 -13.366 1.00 78.06 102 TYR A CA 1
ATOM 772 C C . TYR A 1 102 ? 7.348 3.343 -12.425 1.00 78.06 102 TYR A C 1
ATOM 774 O O . TYR A 1 102 ? 7.484 2.931 -11.269 1.00 78.06 102 TYR A O 1
ATOM 782 N N . ARG A 1 103 ? 6.170 3.737 -12.914 1.00 79.62 103 ARG A N 1
ATOM 783 C CA . ARG A 1 103 ? 4.942 3.748 -12.124 1.00 79.62 103 ARG A CA 1
ATOM 784 C C . ARG A 1 103 ? 3.800 3.117 -12.901 1.00 79.62 103 ARG A C 1
ATOM 786 O O . ARG A 1 103 ? 3.471 3.587 -13.983 1.00 79.62 103 ARG A O 1
ATOM 793 N N . LEU A 1 104 ? 3.128 2.165 -12.266 1.00 79.06 104 LEU A N 1
ATOM 794 C CA . LEU A 1 104 ? 1.831 1.657 -12.696 1.00 79.06 104 LEU A CA 1
ATOM 795 C C . LEU A 1 104 ? 0.806 1.952 -11.596 1.00 79.06 104 LEU A C 1
ATOM 797 O O . LEU A 1 104 ? 1.054 1.686 -10.420 1.00 79.06 104 LEU A O 1
ATOM 801 N N . ILE A 1 105 ? -0.331 2.547 -11.963 1.00 84.94 105 ILE A N 1
ATOM 802 C CA . ILE A 1 105 ? -1.444 2.800 -11.039 1.00 84.94 105 ILE A CA 1
ATOM 803 C C . ILE A 1 105 ? -2.686 2.118 -11.591 1.00 84.94 105 ILE A C 1
ATOM 805 O O . ILE A 1 105 ? -3.167 2.490 -12.659 1.00 84.94 105 ILE A O 1
ATOM 809 N N . LEU A 1 106 ? -3.238 1.182 -10.826 1.00 86.12 106 LEU A N 1
ATOM 810 C CA . LEU A 1 106 ? -4.447 0.452 -11.185 1.00 86.12 106 LEU A CA 1
ATOM 811 C C . LEU A 1 106 ? -5.546 0.750 -10.169 1.00 86.12 106 LEU A C 1
ATOM 813 O O . LEU A 1 106 ? -5.332 0.670 -8.960 1.00 86.12 106 LEU A O 1
ATOM 817 N N . ARG A 1 107 ? -6.738 1.108 -10.654 1.00 88.50 107 ARG A N 1
ATOM 818 C CA . ARG A 1 107 ? -7.932 1.200 -9.803 1.00 88.50 107 ARG A CA 1
ATOM 819 C C . ARG A 1 107 ? -8.426 -0.211 -9.509 1.00 88.50 107 ARG A C 1
ATOM 821 O O . ARG A 1 107 ? -8.657 -0.962 -10.452 1.00 88.50 107 ARG A O 1
ATOM 828 N N . VAL A 1 108 ? -8.607 -0.527 -8.228 1.00 91.94 108 VAL A N 1
ATOM 829 C CA . VAL A 1 108 ? -9.060 -1.852 -7.766 1.00 91.94 108 VAL A CA 1
ATOM 830 C C . VAL A 1 108 ? -10.408 -1.787 -7.042 1.00 91.94 108 VAL A C 1
ATOM 832 O O . VAL A 1 108 ? -11.168 -2.749 -7.108 1.00 91.94 108 VAL A O 1
ATOM 835 N N . PHE A 1 109 ? -10.762 -0.640 -6.441 1.00 91.44 109 PHE A N 1
ATOM 836 C CA . PHE A 1 109 ? -12.108 -0.389 -5.916 1.00 91.44 109 PHE A CA 1
ATOM 837 C C . PHE A 1 109 ? -12.657 0.999 -6.296 1.00 91.44 109 PHE A C 1
ATOM 839 O O . PHE A 1 109 ? -11.884 1.962 -6.389 1.00 91.44 109 PHE A O 1
ATOM 846 N N . PRO A 1 110 ? -13.989 1.120 -6.473 1.00 90.81 110 PRO A N 1
ATOM 847 C CA . PRO A 1 110 ? -14.971 0.024 -6.500 1.00 90.81 110 PRO A CA 1
ATOM 848 C C . PRO A 1 110 ? -14.808 -0.863 -7.747 1.00 90.81 110 PRO A C 1
ATOM 850 O O . PRO A 1 110 ? -14.236 -0.423 -8.742 1.00 90.81 110 PRO A O 1
ATOM 853 N N . GLU A 1 111 ? -15.309 -2.100 -7.703 1.00 91.62 111 GLU A N 1
ATOM 854 C CA . GLU A 1 111 ? -15.070 -3.116 -8.751 1.00 91.62 111 GLU A CA 1
ATOM 855 C C . GLU A 1 111 ? -15.563 -2.666 -10.128 1.00 91.62 111 GLU A C 1
ATOM 857 O O . GLU A 1 111 ? -14.854 -2.787 -11.119 1.00 91.62 111 GLU A O 1
ATOM 862 N N . LYS A 1 112 ? -16.722 -1.999 -10.166 1.00 89.56 112 LYS A N 1
ATOM 863 C CA . LYS A 1 112 ? -17.290 -1.389 -11.380 1.00 89.56 112 LYS A CA 1
ATOM 864 C C . LYS A 1 112 ? -16.374 -0.368 -12.072 1.00 89.56 112 LYS A C 1
ATOM 866 O O . LYS A 1 112 ? -16.586 -0.046 -13.233 1.00 89.56 112 LYS A O 1
ATOM 871 N N . ASN A 1 113 ? -15.380 0.167 -11.357 1.00 86.56 113 ASN A N 1
ATOM 872 C CA . ASN A 1 113 ? -14.417 1.129 -11.889 1.00 86.56 113 ASN A CA 1
ATOM 873 C C . ASN A 1 113 ? -13.098 0.462 -12.324 1.00 86.56 113 ASN A C 1
ATOM 875 O O . ASN A 1 113 ? -12.171 1.172 -12.736 1.00 86.56 113 ASN A O 1
ATOM 879 N N . ARG A 1 114 ? -12.976 -0.870 -12.215 1.00 88.44 114 ARG A N 1
ATOM 880 C CA . ARG A 1 114 ? -11.829 -1.618 -12.737 1.00 88.44 114 ARG A CA 1
ATOM 881 C C . ARG A 1 114 ? -11.834 -1.537 -14.259 1.00 88.44 114 ARG A C 1
ATOM 883 O O . ARG A 1 114 ? -12.862 -1.645 -14.920 1.00 88.44 114 ARG A O 1
ATOM 890 N N . ARG A 1 115 ? -10.650 -1.326 -14.825 1.00 82.50 115 ARG A N 1
ATOM 891 C CA . ARG A 1 115 ? -10.428 -1.311 -16.273 1.00 82.50 115 ARG A CA 1
ATOM 892 C C . ARG A 1 115 ? -9.461 -2.432 -16.617 1.00 82.50 115 ARG A C 1
ATOM 894 O O . ARG A 1 115 ? -8.282 -2.161 -16.815 1.00 82.50 115 ARG A O 1
ATOM 901 N N . HIS A 1 116 ? -9.958 -3.667 -16.676 1.00 83.00 116 HIS A N 1
ATOM 902 C CA . HIS A 1 116 ? -9.146 -4.862 -16.956 1.00 83.00 116 HIS A CA 1
ATOM 903 C C . HIS A 1 116 ? -8.355 -4.764 -18.262 1.00 83.00 116 HIS A C 1
ATOM 905 O O . HIS A 1 116 ? -7.245 -5.266 -18.348 1.00 83.00 116 HIS A O 1
ATOM 911 N N . SER A 1 117 ? -8.864 -4.023 -19.251 1.00 83.88 117 SER A N 1
ATOM 912 C CA . SER A 1 117 ? -8.140 -3.746 -20.498 1.00 83.88 117 SER A CA 1
ATOM 913 C C . SER A 1 117 ? -6.822 -2.977 -20.306 1.00 83.88 117 SER A C 1
ATOM 915 O O . SER A 1 117 ? -6.048 -2.868 -21.247 1.00 83.88 117 SER A O 1
ATOM 917 N N . LEU A 1 118 ? -6.607 -2.360 -19.137 1.00 82.12 118 LEU A N 1
ATOM 918 C CA . LEU A 1 118 ? -5.380 -1.645 -18.768 1.00 82.12 118 LEU A CA 1
ATOM 919 C C . LEU A 1 118 ? -4.508 -2.434 -17.785 1.00 82.12 118 LEU A C 1
ATOM 921 O O . LEU A 1 118 ? -3.479 -1.924 -17.344 1.00 82.12 118 LEU A O 1
ATOM 925 N N . TRP A 1 119 ? -4.950 -3.616 -17.363 1.00 87.12 119 TRP A N 1
ATOM 926 C CA . TRP A 1 119 ? -4.195 -4.444 -16.437 1.00 87.12 119 TRP A CA 1
ATOM 927 C C . TRP A 1 119 ? -3.206 -5.316 -17.223 1.00 87.12 119 TRP A C 1
ATOM 929 O O . TRP A 1 119 ? -3.534 -5.755 -18.329 1.00 87.12 119 TRP A O 1
ATOM 93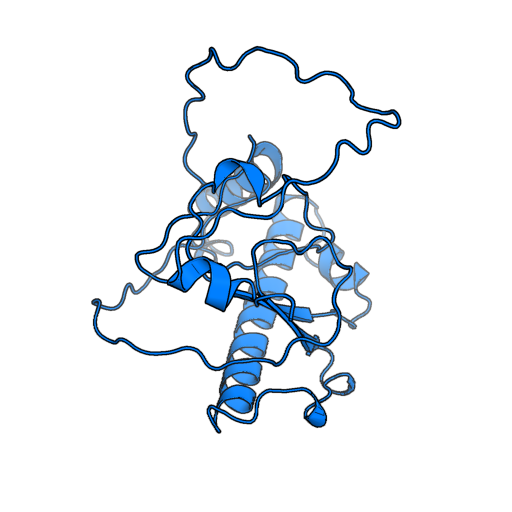9 N N . PRO A 1 120 ? -2.001 -5.563 -16.681 1.00 86.88 120 PRO A N 1
ATOM 940 C CA . PRO A 1 120 ? -1.072 -6.534 -17.238 1.00 86.88 120 PRO A CA 1
ATOM 941 C C . PRO A 1 120 ? -1.733 -7.895 -17.470 1.00 86.88 120 PRO A C 1
ATOM 943 O O . PRO A 1 120 ? -2.437 -8.414 -16.606 1.00 86.88 120 PRO A O 1
ATOM 946 N N . GLN A 1 121 ? -1.473 -8.462 -18.646 1.00 84.88 121 GLN A N 1
ATOM 947 C CA . GLN A 1 121 ? -1.852 -9.835 -19.002 1.00 84.88 121 GLN A CA 1
ATOM 948 C C . GLN A 1 121 ? -0.695 -10.825 -18.800 1.00 84.88 121 GLN A C 1
ATOM 950 O O . GLN A 1 121 ? -0.877 -12.027 -18.962 1.00 84.88 121 GLN A O 1
ATOM 955 N N . ASN A 1 122 ? 0.496 -10.313 -18.480 1.00 82.88 122 ASN A N 1
ATOM 956 C CA . ASN A 1 122 ? 1.668 -11.089 -18.110 1.00 82.88 122 ASN A CA 1
ATOM 957 C C . ASN A 1 122 ? 2.166 -10.593 -16.737 1.00 82.88 122 ASN A C 1
ATOM 959 O O . ASN A 1 122 ? 2.446 -9.396 -16.610 1.00 82.88 122 ASN A O 1
ATOM 963 N N . PRO A 1 123 ? 2.267 -11.462 -15.718 1.00 92.25 123 PRO A N 1
ATOM 964 C CA . PRO A 1 123 ? 1.864 -12.872 -15.735 1.00 92.25 123 PRO A CA 1
ATOM 965 C C . PRO A 1 123 ? 0.340 -13.044 -15.882 1.00 92.25 123 PRO A C 1
ATOM 967 O O . PRO A 1 123 ? -0.426 -12.124 -15.594 1.00 92.25 123 PRO A O 1
ATOM 970 N N . ILE A 1 124 ? -0.098 -14.203 -16.387 1.00 91.25 124 ILE A N 1
ATOM 971 C CA . ILE A 1 124 ? -1.511 -14.469 -16.734 1.00 91.25 124 ILE A CA 1
ATOM 972 C C . ILE A 1 124 ? -2.452 -14.380 -15.523 1.00 91.25 124 ILE A C 1
ATOM 974 O O . ILE A 1 124 ? -3.613 -14.007 -15.658 1.00 91.25 124 ILE A O 1
ATOM 978 N N . ASP A 1 125 ? -1.925 -14.668 -14.337 1.00 93.50 125 ASP A N 1
ATOM 979 C CA . ASP A 1 125 ? -2.599 -14.642 -13.040 1.00 93.50 125 ASP A CA 1
ATOM 980 C C . ASP A 1 125 ? -2.523 -13.272 -12.342 1.00 93.50 125 ASP A C 1
ATOM 982 O O . ASP A 1 125 ? -3.049 -13.110 -11.240 1.00 93.50 125 ASP A O 1
ATOM 986 N N . PHE A 1 126 ? -1.914 -12.255 -12.972 1.00 91.69 126 PHE A N 1
ATOM 987 C CA . PHE A 1 126 ? -1.737 -10.927 -12.376 1.00 91.69 126 PHE A CA 1
ATOM 988 C C . PHE A 1 126 ? -3.055 -10.336 -11.868 1.00 91.69 126 PHE A C 1
ATOM 990 O O . PHE A 1 126 ? -3.106 -9.770 -10.774 1.00 91.69 126 PHE A O 1
ATOM 997 N N . SER A 1 127 ? -4.117 -10.446 -12.672 1.00 91.88 127 SER A N 1
ATOM 998 C CA . SER A 1 127 ? -5.415 -9.862 -12.330 1.00 91.88 127 SER A CA 1
ATOM 999 C C . SER A 1 127 ? -6.018 -10.537 -11.105 1.00 91.88 127 SER A C 1
ATOM 1001 O O . SER A 1 127 ? -6.358 -9.845 -10.147 1.00 91.88 127 SER A O 1
ATOM 1003 N N . ASP A 1 128 ? -6.059 -11.867 -11.097 1.00 95.25 128 ASP A N 1
ATOM 1004 C CA . ASP A 1 128 ? -6.640 -12.651 -10.007 1.00 95.25 128 ASP A CA 1
ATOM 1005 C C . ASP A 1 128 ? -5.888 -12.404 -8.691 1.00 95.25 128 ASP A C 1
ATOM 1007 O O . ASP A 1 128 ? -6.498 -12.116 -7.657 1.00 95.25 128 ASP A O 1
ATOM 1011 N N . ILE A 1 129 ? -4.550 -12.400 -8.745 1.00 95.81 129 ILE A N 1
ATOM 1012 C CA . ILE A 1 129 ? -3.695 -12.102 -7.590 1.00 95.81 129 ILE A CA 1
ATOM 1013 C C . ILE A 1 129 ? -3.957 -10.686 -7.071 1.00 95.81 129 ILE A C 1
ATOM 1015 O O . ILE A 1 129 ? -4.094 -10.480 -5.861 1.00 95.81 129 ILE A O 1
ATOM 1019 N N . LEU A 1 130 ? -4.015 -9.691 -7.963 1.00 94.06 130 LEU A N 1
ATOM 1020 C CA . LEU A 1 130 ? -4.223 -8.302 -7.564 1.00 94.06 130 LEU A CA 1
ATOM 1021 C C . LEU A 1 130 ? -5.601 -8.100 -6.930 1.00 94.06 130 LEU A C 1
ATOM 1023 O O . LEU A 1 130 ? -5.719 -7.347 -5.960 1.00 94.06 130 LEU A O 1
ATOM 1027 N N . GLU A 1 131 ? -6.636 -8.750 -7.452 1.00 95.00 131 GLU A N 1
ATOM 1028 C CA . GLU A 1 131 ? -7.981 -8.693 -6.886 1.00 95.00 131 GLU A CA 1
ATOM 1029 C C . GLU A 1 131 ? -8.039 -9.321 -5.501 1.00 95.00 131 GLU A C 1
ATOM 1031 O O . GLU A 1 131 ? -8.468 -8.657 -4.551 1.00 95.00 131 GLU A O 1
ATOM 1036 N N . GLU A 1 132 ? -7.545 -10.552 -5.357 1.00 96.25 132 GLU A N 1
ATOM 1037 C CA . GLU A 1 132 ? -7.518 -11.255 -4.076 1.00 96.25 132 GLU A CA 1
ATOM 1038 C C . GLU A 1 132 ? -6.737 -10.453 -3.026 1.00 96.25 132 GLU A C 1
ATOM 1040 O O . GLU A 1 132 ? -7.213 -10.226 -1.906 1.00 96.25 132 GLU A O 1
ATOM 1045 N N . PHE A 1 133 ? -5.551 -9.964 -3.400 1.00 94.25 133 PHE A N 1
ATOM 1046 C CA . PHE A 1 133 ? -4.735 -9.111 -2.546 1.00 94.25 133 PHE A CA 1
ATOM 1047 C C . PHE A 1 133 ? -5.490 -7.840 -2.145 1.00 94.25 133 PHE A C 1
ATOM 1049 O O . PHE A 1 133 ? -5.543 -7.495 -0.963 1.00 94.25 133 PHE A O 1
ATOM 1056 N N . SER A 1 134 ? -6.124 -7.164 -3.105 1.00 94.19 134 SER A N 1
ATOM 1057 C CA . SER A 1 134 ? -6.854 -5.918 -2.855 1.00 94.19 134 SER A CA 1
ATOM 1058 C C . SER A 1 134 ? -8.043 -6.126 -1.920 1.00 94.19 134 SER A C 1
ATOM 1060 O O . SER A 1 134 ? -8.258 -5.296 -1.038 1.00 94.19 134 SER A O 1
ATOM 1062 N N . ILE A 1 135 ? -8.793 -7.225 -2.060 1.00 94.50 135 ILE A N 1
ATOM 1063 C CA . ILE A 1 135 ? -9.908 -7.578 -1.165 1.00 94.50 135 ILE A CA 1
ATOM 1064 C C . ILE A 1 135 ? -9.400 -7.764 0.269 1.00 94.50 135 ILE A C 1
ATOM 1066 O O . ILE A 1 135 ? -9.937 -7.161 1.204 1.00 94.50 135 ILE A O 1
ATOM 1070 N N . LYS A 1 136 ? -8.331 -8.551 0.448 1.00 94.31 136 LYS A N 1
ATOM 1071 C CA . LYS A 1 136 ? -7.738 -8.807 1.770 1.00 94.31 136 LYS A CA 1
ATOM 1072 C C . LYS A 1 136 ? -7.209 -7.525 2.409 1.00 94.31 136 LYS A C 1
ATOM 1074 O O . LYS A 1 136 ? -7.486 -7.266 3.581 1.00 94.31 136 LYS A O 1
ATOM 1079 N N . VAL A 1 137 ? -6.489 -6.700 1.645 1.00 93.06 137 VAL A N 1
ATOM 1080 C CA . VAL A 1 137 ? -5.968 -5.416 2.131 1.00 93.06 137 VAL A CA 1
ATOM 1081 C C . VAL A 1 137 ? -7.109 -4.470 2.483 1.00 93.06 137 VAL A C 1
ATOM 1083 O O . VAL A 1 137 ? -7.087 -3.902 3.571 1.00 93.06 137 VAL A O 1
ATOM 1086 N N . LYS A 1 138 ? -8.131 -4.333 1.631 1.00 92.12 138 LYS A N 1
ATOM 1087 C CA . LYS A 1 138 ? -9.290 -3.478 1.918 1.00 92.12 138 LYS A CA 1
ATOM 1088 C C . LYS A 1 138 ? -9.960 -3.884 3.230 1.00 92.12 138 LYS A C 1
ATOM 1090 O O . LYS A 1 138 ? -10.162 -3.030 4.082 1.00 92.12 138 LYS A O 1
ATOM 1095 N N . SER A 1 139 ? -10.237 -5.175 3.424 1.00 91.94 139 SER A N 1
ATOM 1096 C CA . SER A 1 139 ? -10.831 -5.679 4.670 1.00 91.94 139 SER A CA 1
ATOM 1097 C C . SER A 1 139 ? -9.989 -5.319 5.901 1.00 91.94 139 SER A C 1
ATOM 1099 O O . SER A 1 139 ? -10.527 -4.870 6.914 1.00 91.94 139 SER A O 1
ATOM 1101 N N . ARG A 1 140 ? -8.659 -5.454 5.810 1.00 91.62 140 ARG A N 1
ATOM 1102 C CA . ARG A 1 140 ? -7.740 -5.057 6.889 1.00 91.62 140 ARG A CA 1
ATOM 1103 C C . ARG A 1 140 ? -7.736 -3.549 7.131 1.00 91.62 140 ARG A C 1
ATOM 1105 O O . ARG A 1 140 ? -7.690 -3.138 8.284 1.00 91.62 140 ARG A O 1
ATOM 1112 N N . MET A 1 141 ? -7.803 -2.734 6.080 1.00 91.69 141 MET A N 1
ATOM 1113 C CA . MET A 1 141 ? -7.850 -1.275 6.205 1.00 91.69 141 MET A CA 1
ATOM 1114 C C . MET A 1 141 ? -9.175 -0.788 6.785 1.00 91.69 141 MET A C 1
ATOM 1116 O O . MET A 1 141 ? -9.164 0.105 7.622 1.00 91.69 141 MET A O 1
ATOM 1120 N N . ASP A 1 142 ? -10.298 -1.396 6.403 1.00 91.19 142 ASP A N 1
ATOM 1121 C CA . ASP A 1 142 ? -11.601 -1.067 6.980 1.00 91.19 142 ASP A CA 1
ATOM 1122 C C . ASP A 1 142 ? -11.617 -1.367 8.486 1.00 91.19 142 ASP A C 1
ATOM 1124 O O . ASP A 1 142 ? -12.093 -0.560 9.281 1.00 91.19 142 ASP A O 1
ATOM 1128 N N . TYR A 1 143 ? -11.047 -2.507 8.888 1.00 92.19 143 TYR A N 1
ATOM 1129 C CA . TYR A 1 143 ? -10.873 -2.850 10.298 1.00 92.19 143 TYR A CA 1
ATOM 1130 C C . TYR A 1 143 ? -9.948 -1.859 11.021 1.00 92.19 143 TYR A C 1
ATOM 1132 O O . TYR A 1 143 ? -10.300 -1.350 12.081 1.00 92.19 143 TYR A O 1
ATOM 1140 N N . LEU A 1 144 ? -8.805 -1.515 10.422 1.00 91.94 144 LEU A N 1
ATOM 1141 C CA . LEU A 1 144 ? -7.884 -0.532 10.987 1.00 91.94 144 LEU A CA 1
ATOM 1142 C C . LEU A 1 144 ? -8.543 0.845 11.153 1.00 91.94 144 LEU A C 1
ATOM 1144 O O . LEU A 1 144 ? -8.354 1.471 12.187 1.00 91.94 144 LEU A O 1
ATOM 1148 N N . LEU A 1 145 ? -9.344 1.302 10.188 1.00 91.25 145 LEU A N 1
ATOM 1149 C CA . LEU A 1 145 ? -10.081 2.568 10.281 1.00 91.25 145 LEU A CA 1
ATOM 1150 C C . LEU A 1 145 ? -11.083 2.569 11.440 1.00 91.25 145 LEU A C 1
ATOM 1152 O O . LEU A 1 145 ? -11.212 3.587 12.114 1.00 91.25 145 LEU A O 1
ATOM 1156 N N . ARG A 1 146 ? -11.739 1.436 11.719 1.00 90.94 146 ARG A N 1
ATOM 1157 C CA . ARG A 1 146 ? -12.584 1.281 12.916 1.00 90.94 146 ARG A CA 1
ATOM 1158 C C . ARG A 1 146 ? -11.760 1.390 14.194 1.00 90.94 146 ARG A C 1
ATOM 1160 O O . ARG A 1 146 ? -12.115 2.152 15.087 1.00 90.94 146 ARG A O 1
ATOM 1167 N N . CYS A 1 147 ? -10.623 0.697 14.262 1.00 91.12 147 CYS A N 1
ATOM 1168 C CA . CYS A 1 147 ? -9.715 0.795 15.406 1.00 91.12 147 CYS A CA 1
ATOM 1169 C C . CYS A 1 147 ? -9.208 2.229 15.610 1.00 91.12 147 CYS A C 1
ATOM 1171 O O . CYS A 1 147 ? -9.251 2.726 16.727 1.00 91.12 147 CYS A O 1
ATOM 1173 N N . MET A 1 148 ? -8.804 2.922 14.540 1.00 90.38 148 MET A N 1
ATOM 1174 C CA . MET A 1 148 ? -8.430 4.340 14.586 1.00 90.38 148 MET A CA 1
ATOM 1175 C C . MET A 1 148 ? -9.586 5.199 15.102 1.00 90.38 148 MET A C 1
ATOM 1177 O O . MET A 1 148 ? -9.362 6.062 15.947 1.00 90.38 148 MET A O 1
ATOM 1181 N N . GLY A 1 149 ? -10.807 4.938 14.618 1.00 89.56 149 GLY A N 1
ATOM 1182 C CA . GLY A 1 149 ? -12.045 5.562 15.079 1.00 89.56 149 GLY A CA 1
ATOM 1183 C C . GLY A 1 149 ? -12.172 5.437 16.583 1.00 89.56 149 GLY A C 1
ATOM 1184 O O . GLY A 1 149 ? -12.146 6.446 17.265 1.00 89.56 149 GLY A O 1
ATOM 1185 N N . ARG A 1 150 ? -12.164 4.207 17.099 1.00 88.38 150 ARG A N 1
ATOM 1186 C CA . ARG A 1 150 ? -12.238 3.907 18.534 1.00 88.38 150 ARG A CA 1
ATOM 1187 C C . ARG A 1 150 ? -11.095 4.529 19.350 1.00 88.38 150 ARG A C 1
ATOM 1189 O O . ARG A 1 150 ? -11.317 4.967 20.472 1.00 88.38 150 ARG A O 1
ATOM 1196 N N . SER A 1 151 ? -9.872 4.559 18.815 1.00 86.56 151 SER A N 1
ATOM 1197 C CA . SER A 1 151 ? -8.696 5.099 19.513 1.00 86.56 151 SER A CA 1
ATOM 1198 C C . SER A 1 151 ? -8.659 6.631 19.574 1.00 86.56 151 SER A C 1
ATOM 1200 O O . SER A 1 151 ? -8.019 7.176 20.474 1.00 86.56 151 SER A O 1
ATOM 1202 N N . LEU A 1 152 ? -9.274 7.325 18.608 1.00 84.94 152 LEU A N 1
ATOM 1203 C CA . LEU A 1 152 ? -9.192 8.785 18.455 1.00 84.94 152 LEU A CA 1
ATOM 1204 C C . LEU A 1 152 ? -10.528 9.517 18.677 1.00 84.94 152 LEU A C 1
ATOM 1206 O O . LEU A 1 152 ? -10.513 10.720 18.923 1.00 84.94 152 LEU A O 1
ATOM 1210 N N . ASN A 1 153 ? -11.666 8.829 18.574 1.00 70.56 153 ASN A N 1
ATOM 1211 C CA . ASN A 1 153 ? -13.020 9.390 18.574 1.00 70.56 153 ASN A CA 1
ATOM 1212 C C . ASN A 1 153 ? -13.984 8.453 19.349 1.00 70.56 153 ASN A C 1
ATOM 1214 O O . ASN A 1 153 ? -13.812 7.236 19.302 1.00 70.56 153 ASN A O 1
ATOM 1218 N N . PRO A 1 154 ? -15.029 8.945 20.045 1.00 66.19 154 PRO A N 1
ATOM 1219 C CA . PRO A 1 154 ? -16.043 8.076 20.658 1.00 66.19 154 PRO A CA 1
ATOM 1220 C C . PRO A 1 154 ? -16.828 7.186 19.679 1.00 66.19 154 PRO A C 1
ATOM 1222 O O . PRO A 1 154 ? -17.347 6.154 20.098 1.00 66.19 154 PRO A O 1
ATOM 1225 N N . GLU A 1 155 ? -16.932 7.549 18.394 1.00 82.69 155 GLU A N 1
ATOM 1226 C CA . GLU A 1 155 ? -17.691 6.776 17.401 1.00 82.69 155 GLU A CA 1
ATOM 1227 C C . GLU A 1 155 ? -16.775 5.992 16.444 1.00 82.69 155 GLU A C 1
ATOM 1229 O O . GLU A 1 155 ? -16.129 6.550 15.552 1.00 82.69 155 GLU A O 1
ATOM 1234 N N . GLU A 1 156 ? -16.764 4.666 16.605 1.00 80.62 156 GLU A N 1
ATOM 1235 C CA . GLU A 1 156 ? -15.912 3.719 15.869 1.00 80.62 156 GLU A CA 1
ATOM 1236 C C . GLU A 1 156 ? -16.090 3.768 14.338 1.00 80.62 156 GLU A C 1
ATOM 1238 O O . GLU A 1 156 ? -15.128 3.579 13.594 1.00 80.62 156 GLU A O 1
ATOM 1243 N N . GLY A 1 157 ? -17.307 4.029 13.850 1.00 81.12 157 GLY A N 1
ATOM 1244 C CA . GLY A 1 157 ? -17.639 4.051 12.417 1.00 81.12 157 GLY A CA 1
ATOM 1245 C C . GLY A 1 157 ? -17.276 5.346 11.687 1.00 81.12 157 GLY A C 1
ATOM 1246 O O . GLY A 1 157 ? -17.172 5.347 10.460 1.00 81.12 157 GLY A O 1
ATOM 1247 N N . SER A 1 158 ? -16.994 6.420 12.429 1.00 84.25 158 SER A N 1
ATOM 1248 C CA . SER A 1 158 ? -16.954 7.793 11.905 1.00 84.25 158 SER A CA 1
ATOM 1249 C C . SER A 1 158 ? -15.993 8.020 10.730 1.00 84.25 158 SER A C 1
ATOM 1251 O O . SER A 1 158 ? -16.267 8.842 9.854 1.00 84.25 158 SER A O 1
ATOM 1253 N N . PHE A 1 159 ? -14.869 7.299 10.660 1.00 85.88 159 PHE A N 1
ATOM 1254 C CA . PHE A 1 159 ? -13.964 7.382 9.508 1.00 85.88 159 PHE A CA 1
ATOM 1255 C C . PHE A 1 159 ? -14.512 6.670 8.273 1.00 85.88 159 PHE A C 1
ATOM 1257 O O . PHE A 1 159 ? -14.343 7.166 7.163 1.00 85.88 159 PHE A O 1
ATOM 1264 N N . LEU A 1 160 ? -15.157 5.514 8.440 1.00 85.50 160 LEU A N 1
ATOM 1265 C CA . LEU A 1 160 ? -15.704 4.752 7.319 1.00 85.50 160 LEU A CA 1
ATOM 1266 C C . LEU A 1 160 ? -16.914 5.447 6.694 1.00 85.50 160 LEU A C 1
ATOM 1268 O O . LEU A 1 160 ? -17.050 5.460 5.468 1.00 85.50 160 LEU A O 1
ATOM 1272 N N . ASP A 1 161 ? -17.746 6.065 7.527 1.00 85.00 161 ASP A N 1
ATOM 1273 C CA . ASP A 1 161 ? -18.973 6.732 7.095 1.00 85.00 161 ASP A CA 1
ATOM 1274 C C . ASP A 1 161 ? -18.686 7.949 6.202 1.00 85.00 161 ASP A C 1
ATOM 1276 O O . ASP A 1 161 ? -19.430 8.219 5.257 1.00 85.00 161 ASP A O 1
ATOM 1280 N N . GLN A 1 162 ? -17.534 8.607 6.392 1.00 83.69 162 GLN A N 1
ATOM 1281 C CA . GLN A 1 162 ? -17.067 9.699 5.525 1.00 83.69 162 GLN A CA 1
ATOM 1282 C C . GLN A 1 162 ? -16.846 9.271 4.067 1.00 83.69 162 GLN A C 1
ATOM 1284 O O . GLN A 1 162 ? -16.863 10.115 3.171 1.00 83.69 162 GLN A O 1
ATOM 1289 N N . PHE A 1 163 ? -16.662 7.974 3.797 1.00 76.94 163 PHE A N 1
ATOM 1290 C CA . PHE A 1 163 ? -16.517 7.467 2.430 1.00 76.94 163 PHE A CA 1
ATOM 1291 C C . PHE A 1 163 ? -17.852 7.169 1.742 1.00 76.94 163 PHE A C 1
ATOM 1293 O O . PHE A 1 163 ? -17.840 6.812 0.563 1.00 76.94 163 PHE A O 1
ATOM 1300 N N . GLY A 1 164 ? -18.992 7.269 2.439 1.00 71.19 164 GLY A N 1
ATOM 1301 C CA . GLY A 1 164 ? -20.322 7.054 1.852 1.00 71.19 164 GLY A CA 1
ATOM 1302 C C . GLY A 1 164 ? -20.479 5.696 1.155 1.00 71.19 164 GLY A C 1
ATOM 1303 O O . GLY A 1 164 ? -21.132 5.595 0.117 1.00 71.19 164 GLY A O 1
ATOM 1304 N N . GLY A 1 165 ? -19.793 4.661 1.656 1.00 70.12 165 GLY A N 1
ATOM 1305 C CA . GLY A 1 165 ? -19.765 3.326 1.046 1.00 70.12 165 GLY A CA 1
ATOM 1306 C C . GLY A 1 165 ? -18.972 3.218 -0.268 1.00 70.12 165 GLY A C 1
ATOM 1307 O O . GLY A 1 165 ? -18.979 2.160 -0.895 1.00 70.12 165 GLY A O 1
ATOM 1308 N N . GLN A 1 166 ? -18.267 4.271 -0.698 1.00 72.94 166 GLN A N 1
ATOM 1309 C CA . GLN A 1 166 ? -17.488 4.309 -1.942 1.00 72.94 166 GLN A CA 1
ATOM 1310 C C . GLN A 1 166 ? -15.987 4.486 -1.684 1.00 72.94 166 GLN A C 1
ATOM 1312 O O . GLN A 1 166 ? -15.358 5.443 -2.138 1.00 72.94 166 GLN A O 1
ATOM 1317 N N . SER A 1 167 ? -15.376 3.529 -0.984 1.00 79.88 167 SER A N 1
ATOM 1318 C CA . SER A 1 167 ? -13.927 3.529 -0.765 1.00 79.88 167 SER A CA 1
ATOM 1319 C C . SER A 1 167 ? -13.177 3.400 -2.098 1.00 79.88 167 SER A C 1
ATOM 1321 O O . SER A 1 167 ? -13.228 2.366 -2.770 1.00 79.88 167 SER A O 1
ATOM 1323 N N . LEU A 1 168 ? -12.457 4.456 -2.479 1.00 86.31 168 LEU A N 1
ATOM 1324 C CA . LEU A 1 168 ? -11.570 4.445 -3.637 1.00 86.31 168 LEU A CA 1
ATOM 1325 C C . LEU A 1 168 ? -10.240 3.810 -3.248 1.00 86.31 168 LEU A C 1
ATOM 1327 O O . LEU A 1 168 ? -9.508 4.343 -2.417 1.00 86.31 168 LEU A O 1
ATOM 1331 N N . PHE A 1 169 ? -9.904 2.700 -3.897 1.00 90.12 169 PHE A N 1
ATOM 1332 C CA . PHE A 1 169 ? -8.646 2.005 -3.658 1.00 90.12 169 PHE A CA 1
ATOM 1333 C C . PHE A 1 169 ? -7.887 1.843 -4.972 1.00 90.12 169 PHE A C 1
ATOM 1335 O O . PHE A 1 169 ? -8.458 1.475 -6.007 1.00 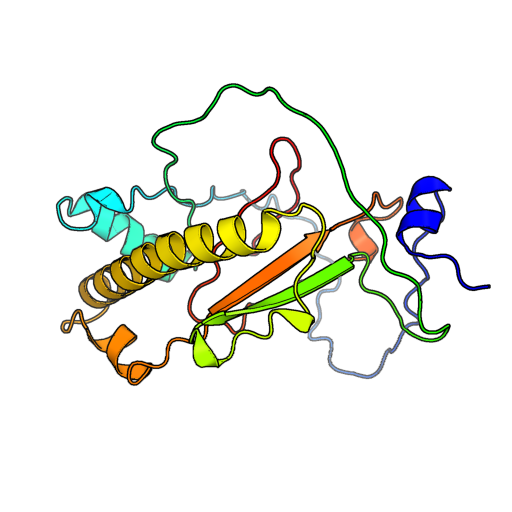90.12 169 PHE A O 1
ATOM 1342 N N . ALA A 1 170 ? -6.592 2.140 -4.932 1.00 88.38 170 ALA A N 1
ATOM 1343 C CA . ALA A 1 170 ? -5.709 2.027 -6.080 1.00 88.38 170 ALA A CA 1
ATOM 1344 C C . ALA A 1 170 ? -4.409 1.334 -5.678 1.00 88.38 170 ALA A C 1
ATOM 1346 O O . ALA A 1 170 ? -3.750 1.756 -4.727 1.00 88.38 170 ALA A O 1
ATOM 1347 N N . ALA A 1 171 ? -4.024 0.319 -6.445 1.00 89.56 171 ALA A N 1
ATOM 1348 C CA . ALA A 1 171 ? -2.714 -0.298 -6.349 1.00 89.56 171 ALA A CA 1
ATOM 1349 C C . ALA A 1 171 ? -1.696 0.569 -7.095 1.00 89.56 171 ALA A C 1
ATOM 1351 O O . ALA A 1 171 ? -1.944 1.018 -8.218 1.00 89.56 171 ALA A O 1
ATOM 1352 N N . ARG A 1 172 ? -0.559 0.844 -6.452 1.00 89.19 172 ARG A N 1
ATOM 1353 C CA . ARG A 1 172 ? 0.534 1.636 -7.023 1.00 89.19 172 ARG A CA 1
ATOM 1354 C C . ARG A 1 172 ? 1.799 0.795 -7.016 1.00 89.19 172 ARG A C 1
ATOM 1356 O O . ARG A 1 172 ? 2.374 0.575 -5.958 1.00 89.19 172 ARG A O 1
ATOM 1363 N N . PHE A 1 173 ? 2.248 0.391 -8.194 1.00 86.50 173 PHE A N 1
ATOM 1364 C CA . PHE A 1 173 ? 3.515 -0.302 -8.375 1.00 86.50 173 PHE A CA 1
ATOM 1365 C C . PHE A 1 173 ? 4.579 0.735 -8.703 1.00 86.50 173 PHE A C 1
ATOM 1367 O O . PHE A 1 173 ? 4.371 1.607 -9.556 1.00 86.50 173 PHE A O 1
ATOM 1374 N N . ARG A 1 174 ? 5.706 0.665 -8.000 1.00 85.62 174 ARG A N 1
ATOM 1375 C CA . ARG A 1 174 ? 6.873 1.504 -8.252 1.00 85.62 174 ARG A CA 1
ATOM 1376 C C . ARG A 1 174 ? 8.067 0.599 -8.475 1.00 85.62 174 ARG A C 1
ATOM 1378 O O . ARG A 1 174 ? 8.340 -0.254 -7.643 1.00 85.62 174 ARG A O 1
ATOM 1385 N N . PHE A 1 175 ? 8.772 0.817 -9.573 1.00 85.12 175 PHE A N 1
ATOM 1386 C CA . PHE A 1 175 ? 10.030 0.143 -9.853 1.00 85.12 175 PHE A CA 1
ATOM 1387 C C . PHE A 1 175 ? 11.134 1.184 -9.932 1.00 85.12 175 PHE A C 1
ATOM 1389 O O . PHE A 1 175 ? 11.009 2.154 -10.680 1.00 85.12 175 PHE A O 1
ATOM 1396 N N . TYR A 1 176 ? 12.192 0.993 -9.151 1.00 86.75 176 TYR A N 1
ATOM 1397 C CA . TYR A 1 176 ? 13.326 1.907 -9.069 1.00 86.75 176 TYR A CA 1
ATOM 1398 C C . TYR A 1 176 ? 14.565 1.221 -9.657 1.00 86.75 176 TYR A C 1
ATOM 1400 O O . TYR A 1 176 ? 15.165 0.374 -8.993 1.00 86.75 176 TYR A O 1
ATOM 1408 N N . PRO A 1 177 ? 14.966 1.554 -10.896 1.00 85.56 177 PRO A N 1
ATOM 1409 C CA . PRO A 1 177 ? 16.233 1.088 -11.450 1.00 85.56 177 PRO A CA 1
ATOM 1410 C C . PRO A 1 177 ? 17.416 1.585 -10.613 1.00 85.56 177 PRO A C 1
ATOM 1412 O O . PRO A 1 177 ? 17.336 2.640 -9.976 1.00 85.56 177 PRO A O 1
ATOM 1415 N N . ARG A 1 178 ? 18.552 0.877 -10.663 1.00 86.62 178 ARG A N 1
ATOM 1416 C CA . ARG A 1 178 ? 19.791 1.330 -10.007 1.00 86.62 178 ARG A CA 1
ATOM 1417 C C . ARG A 1 178 ? 20.155 2.738 -10.477 1.00 86.62 178 ARG A C 1
ATOM 1419 O O . ARG A 1 178 ? 19.992 3.064 -11.652 1.00 86.62 178 ARG A O 1
ATOM 1426 N N . CYS A 1 179 ? 20.634 3.569 -9.562 1.00 84.25 179 CYS A N 1
ATOM 1427 C CA . CYS A 1 179 ? 20.996 4.954 -9.840 1.00 84.25 179 CYS A CA 1
ATOM 1428 C C . CYS A 1 179 ? 22.423 5.213 -9.366 1.00 84.25 179 CYS A C 1
ATOM 1430 O O . CYS A 1 179 ? 22.748 4.900 -8.223 1.00 84.25 179 CYS A O 1
ATOM 1432 N N . SER A 1 180 ? 23.244 5.834 -10.212 1.00 84.62 180 SER A N 1
ATOM 1433 C CA . SER A 1 180 ? 24.592 6.294 -9.855 1.00 84.62 180 SER A CA 1
ATOM 1434 C C . SER A 1 180 ? 24.571 7.483 -8.882 1.00 84.62 180 SER A C 1
ATOM 1436 O O . SER A 1 180 ? 25.524 7.689 -8.136 1.00 84.62 180 SER A O 1
ATOM 1438 N N . ARG A 1 181 ? 23.469 8.252 -8.841 1.00 82.19 181 ARG A N 1
ATOM 1439 C CA . ARG A 1 181 ? 23.278 9.417 -7.955 1.00 82.19 181 ARG A CA 1
ATOM 1440 C C . ARG A 1 181 ? 21.912 9.388 -7.243 1.00 82.19 181 ARG A C 1
ATOM 1442 O O . ARG A 1 181 ? 21.044 10.217 -7.538 1.00 82.19 181 ARG A O 1
ATOM 1449 N N . PRO A 1 182 ? 21.688 8.463 -6.289 1.00 77.88 182 PRO A N 1
ATOM 1450 C CA . PRO A 1 182 ? 20.381 8.262 -5.647 1.00 77.88 182 PRO A CA 1
ATOM 1451 C C . PRO A 1 182 ? 19.852 9.509 -4.915 1.00 77.88 182 PRO A C 1
ATOM 1453 O O . PRO A 1 182 ? 18.647 9.752 -4.895 1.00 77.88 182 PRO A O 1
ATOM 1456 N N . ASN A 1 183 ? 20.744 10.363 -4.403 1.00 77.06 183 ASN A N 1
ATOM 1457 C CA . ASN A 1 183 ? 20.379 11.577 -3.663 1.00 77.06 183 ASN A CA 1
ATOM 1458 C C . ASN A 1 183 ? 19.743 12.682 -4.530 1.00 77.06 183 ASN A C 1
ATOM 1460 O O . ASN A 1 183 ? 19.223 13.654 -3.991 1.00 77.06 183 ASN A O 1
ATOM 1464 N N . LEU A 1 184 ? 19.787 12.568 -5.863 1.00 73.50 184 LEU A N 1
ATOM 1465 C CA . LEU A 1 184 ? 19.310 13.616 -6.778 1.00 73.50 184 LEU A CA 1
ATOM 1466 C C . LEU A 1 184 ? 17.954 13.302 -7.424 1.00 73.50 184 LEU A C 1
ATOM 1468 O O . LEU A 1 184 ? 17.378 14.145 -8.122 1.00 73.50 184 LEU A O 1
ATOM 1472 N N . VAL A 1 185 ? 17.438 12.087 -7.229 1.00 72.81 185 VAL A N 1
ATOM 1473 C CA . VAL A 1 185 ? 16.358 11.571 -8.076 1.00 72.81 185 VAL A CA 1
ATOM 1474 C C . VAL A 1 185 ? 14.986 11.514 -7.413 1.00 72.81 185 VAL A C 1
ATOM 1476 O O . VAL A 1 185 ? 13.989 11.729 -8.106 1.00 72.81 185 VAL A O 1
ATOM 1479 N N . LEU A 1 186 ? 14.913 11.310 -6.095 1.00 75.00 186 LEU A N 1
ATOM 1480 C CA . LEU A 1 186 ? 13.653 11.261 -5.348 1.00 75.00 186 LEU A CA 1
ATOM 1481 C C . LEU A 1 186 ? 13.417 12.553 -4.563 1.00 75.00 186 LEU A C 1
ATOM 1483 O O . LEU A 1 186 ? 14.354 13.204 -4.109 1.00 75.00 186 LEU A O 1
ATOM 1487 N N . LYS A 1 187 ? 12.144 12.937 -4.422 1.00 77.88 187 LYS A N 1
ATOM 1488 C CA . LYS A 1 187 ? 11.726 14.125 -3.670 1.00 77.88 187 LYS A CA 1
ATOM 1489 C C . LYS A 1 187 ? 10.893 13.731 -2.444 1.00 77.88 187 LYS A C 1
ATOM 1491 O O . LYS A 1 187 ? 10.007 12.874 -2.574 1.00 77.88 187 LYS A O 1
ATOM 1496 N N . PRO A 1 188 ? 11.110 14.388 -1.291 1.00 82.50 188 PRO A N 1
ATOM 1497 C CA . PRO A 1 188 ? 10.210 14.283 -0.149 1.00 82.50 188 PRO A CA 1
ATOM 1498 C C . PRO A 1 188 ? 8.779 14.662 -0.544 1.00 82.50 188 PRO A C 1
ATOM 1500 O O . PRO A 1 188 ? 8.567 15.601 -1.314 1.00 82.50 188 PRO A O 1
ATOM 1503 N N . HIS A 1 189 ? 7.795 13.923 -0.037 1.00 84.06 189 HIS A N 1
ATOM 1504 C CA . HIS A 1 189 ? 6.376 14.212 -0.239 1.00 84.06 189 HIS A CA 1
ATOM 1505 C C . HIS A 1 189 ? 5.531 13.598 0.877 1.00 84.06 189 HIS A C 1
ATOM 1507 O O . HIS A 1 189 ? 5.943 12.637 1.523 1.00 84.06 189 HIS A O 1
ATOM 1513 N N . THR A 1 190 ? 4.319 14.121 1.046 1.00 83.12 190 THR A N 1
ATOM 1514 C CA . THR A 1 190 ? 3.258 13.484 1.828 1.00 83.12 190 THR A CA 1
ATOM 1515 C C . THR A 1 190 ? 2.271 12.777 0.902 1.00 83.12 190 THR A C 1
ATOM 1517 O O . THR A 1 190 ? 2.114 13.119 -0.278 1.00 83.12 190 THR A O 1
ATOM 1520 N N . ASN A 1 191 ? 1.600 11.755 1.428 1.00 83.75 191 ASN A N 1
ATOM 1521 C CA . ASN A 1 191 ? 0.540 11.070 0.702 1.00 83.75 191 ASN A CA 1
ATOM 1522 C C . ASN A 1 191 ? -0.775 11.849 0.809 1.00 83.75 191 ASN A C 1
ATOM 1524 O O . ASN A 1 191 ? -1.083 12.430 1.841 1.00 83.75 191 ASN A O 1
ATOM 1528 N N . ARG A 1 192 ? -1.568 11.824 -0.268 1.00 82.94 192 ARG A N 1
ATOM 1529 C CA . ARG A 1 192 ? -2.933 12.387 -0.299 1.00 82.94 192 ARG A CA 1
ATOM 1530 C C . ARG A 1 192 ? -4.026 11.351 0.004 1.00 82.94 192 ARG A C 1
ATOM 1532 O O . ARG A 1 192 ? -5.203 11.675 -0.066 1.00 82.94 192 ARG A O 1
ATOM 1539 N N . SER A 1 193 ? -3.649 10.093 0.224 1.00 87.19 193 SER A N 1
ATOM 1540 C CA . SER A 1 193 ? -4.556 9.014 0.625 1.00 87.19 193 SER A CA 1
ATOM 1541 C C . SER A 1 193 ? -4.795 9.049 2.131 1.00 87.19 193 SER A C 1
ATOM 1543 O O . SER A 1 193 ? -3.942 9.516 2.876 1.00 87.19 193 SER A O 1
ATOM 1545 N N . VAL A 1 194 ? -5.933 8.502 2.560 1.00 89.06 194 VAL A N 1
ATOM 1546 C CA . VAL A 1 194 ? -6.273 8.335 3.982 1.00 89.06 194 VAL A CA 1
ATOM 1547 C C . VAL A 1 194 ? -5.306 7.352 4.637 1.00 89.06 194 VAL A C 1
ATOM 1549 O O . VAL A 1 194 ? -4.674 7.671 5.634 1.00 89.06 194 VAL A O 1
ATOM 1552 N N . ILE A 1 195 ? -5.142 6.173 4.030 1.00 90.56 195 ILE A N 1
ATOM 1553 C CA . ILE A 1 195 ? -4.136 5.183 4.415 1.00 90.56 195 ILE A CA 1
ATOM 1554 C C . ILE A 1 195 ? -3.378 4.745 3.161 1.00 90.56 195 ILE A C 1
ATOM 1556 O O . ILE A 1 195 ? -3.960 4.584 2.084 1.00 90.56 195 ILE A O 1
ATOM 1560 N N . THR A 1 196 ? -2.070 4.543 3.307 1.00 92.00 196 THR A N 1
ATOM 1561 C CA . THR A 1 196 ? -1.225 3.875 2.313 1.00 92.00 196 THR A CA 1
ATOM 1562 C C . THR A 1 196 ? -0.628 2.630 2.946 1.00 92.00 196 THR A C 1
ATOM 1564 O O . THR A 1 196 ? 0.075 2.734 3.946 1.00 92.00 196 THR A O 1
ATOM 1567 N N . VAL A 1 197 ? -0.855 1.473 2.329 1.00 92.88 197 VAL A N 1
ATOM 1568 C CA . VAL A 1 197 ? -0.143 0.235 2.664 1.00 92.88 197 VAL A CA 1
ATOM 1569 C C . VAL A 1 197 ? 1.023 0.092 1.701 1.00 92.88 197 VAL A C 1
ATOM 1571 O O . VAL A 1 197 ? 0.829 0.159 0.486 1.00 92.88 197 VAL A O 1
ATOM 1574 N N . LEU A 1 198 ? 2.226 -0.082 2.240 1.00 92.00 198 LEU A N 1
ATOM 1575 C CA . LEU A 1 198 ? 3.426 -0.322 1.453 1.00 92.00 198 LEU A CA 1
ATOM 1576 C C . LEU A 1 198 ? 3.863 -1.775 1.633 1.00 92.00 198 LEU A C 1
ATOM 1578 O O . LEU A 1 198 ? 4.121 -2.207 2.753 1.00 92.00 198 LEU A O 1
ATOM 1582 N N . LEU A 1 199 ? 3.972 -2.497 0.521 1.00 90.94 199 LEU A N 1
ATOM 1583 C CA . LEU A 1 199 ? 4.677 -3.771 0.443 1.00 90.94 199 LEU A CA 1
ATOM 1584 C C . LEU A 1 199 ? 6.015 -3.502 -0.251 1.00 90.94 199 LEU A C 1
ATOM 1586 O O . LEU A 1 199 ? 6.025 -3.002 -1.374 1.00 90.94 199 LEU A O 1
ATOM 1590 N N . GLN A 1 200 ? 7.118 -3.758 0.446 1.00 86.69 200 GLN A N 1
ATOM 1591 C CA . GLN A 1 200 ? 8.475 -3.521 -0.047 1.00 86.69 200 GLN A CA 1
ATOM 1592 C C . GLN A 1 200 ? 9.130 -4.854 -0.410 1.00 86.69 200 GLN A C 1
ATOM 1594 O O . GLN A 1 200 ? 8.901 -5.854 0.271 1.00 86.69 200 GLN A O 1
ATOM 1599 N N . ASP A 1 201 ? 9.938 -4.859 -1.470 1.00 84.31 201 ASP A N 1
ATOM 1600 C CA . ASP A 1 201 ? 10.663 -6.052 -1.901 1.00 84.31 201 ASP A CA 1
ATOM 1601 C C . ASP A 1 201 ? 11.672 -6.493 -0.835 1.00 84.31 201 ASP A C 1
ATOM 1603 O O . ASP A 1 201 ? 12.378 -5.681 -0.226 1.00 84.31 201 ASP A O 1
ATOM 1607 N N . ASN A 1 202 ? 11.760 -7.805 -0.625 1.00 80.62 202 ASN A N 1
ATOM 1608 C CA . ASN A 1 202 ? 12.694 -8.382 0.334 1.00 80.62 202 ASN A CA 1
ATOM 1609 C C . ASN A 1 202 ? 14.144 -8.047 -0.051 1.00 80.62 202 ASN A C 1
ATOM 1611 O O . ASN A 1 202 ? 14.546 -8.213 -1.201 1.00 80.62 202 ASN A O 1
ATOM 1615 N N . GLY A 1 203 ? 14.946 -7.621 0.928 1.00 79.44 203 GLY A N 1
ATOM 1616 C CA . GLY A 1 203 ? 16.371 -7.333 0.732 1.00 79.44 203 GLY A CA 1
ATOM 1617 C C . GLY A 1 203 ? 16.676 -6.020 0.003 1.00 79.44 203 GLY A C 1
ATOM 1618 O O . GLY A 1 203 ? 17.841 -5.755 -0.287 1.00 79.44 203 GLY A O 1
ATOM 1619 N N . VAL A 1 204 ? 15.667 -5.190 -0.278 1.00 81.75 204 VAL A N 1
ATOM 1620 C CA . VAL A 1 204 ? 15.850 -3.847 -0.841 1.00 81.75 204 VAL A CA 1
ATOM 1621 C C . VAL A 1 204 ? 15.334 -2.824 0.158 1.00 81.75 204 VAL A C 1
ATOM 1623 O O . VAL A 1 204 ? 14.155 -2.833 0.492 1.00 81.75 204 VAL A O 1
ATOM 1626 N N . GLU A 1 205 ? 16.201 -1.928 0.624 1.00 81.75 205 GLU A N 1
ATOM 1627 C CA . GLU A 1 205 ? 15.834 -0.789 1.474 1.00 81.75 205 GLU A CA 1
ATOM 1628 C C . GLU A 1 205 ? 15.609 0.480 0.639 1.00 81.75 205 GLU A C 1
ATOM 1630 O O . GLU A 1 205 ? 16.134 0.611 -0.468 1.00 81.75 205 GLU A O 1
ATOM 1635 N N . GLY A 1 206 ? 14.830 1.438 1.154 1.00 83.62 206 GLY A N 1
ATOM 1636 C CA . GLY A 1 206 ? 14.651 2.716 0.454 1.00 83.62 206 GLY A CA 1
ATOM 1637 C C . GLY A 1 206 ? 13.575 3.652 0.998 1.00 83.62 206 GLY A C 1
ATOM 1638 O O . GLY A 1 206 ? 13.621 4.848 0.709 1.00 83.62 206 GLY A O 1
ATOM 1639 N N . LEU A 1 207 ? 12.612 3.163 1.789 1.00 86.75 207 LEU A N 1
ATOM 1640 C CA . LEU A 1 207 ? 11.666 4.053 2.460 1.00 86.75 207 LEU A CA 1
ATOM 1641 C C . LEU A 1 207 ? 12.388 4.873 3.536 1.00 86.75 207 LEU A C 1
ATOM 1643 O O . LEU A 1 207 ? 12.959 4.323 4.473 1.00 86.75 207 LEU A O 1
ATOM 1647 N N . GLN A 1 208 ? 12.283 6.193 3.429 1.00 85.69 208 GLN A N 1
ATOM 1648 C CA . GLN A 1 208 ? 12.697 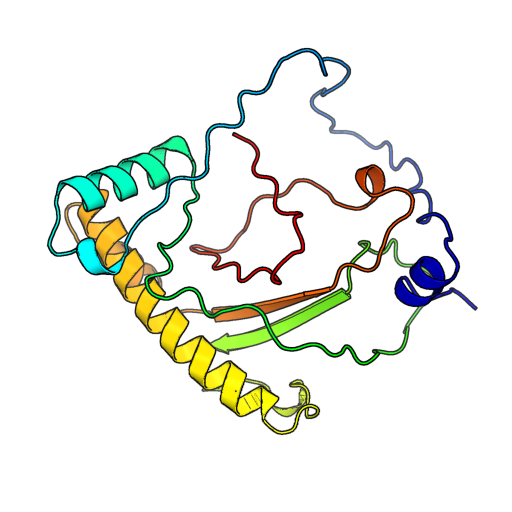7.133 4.462 1.00 85.69 208 GLN A CA 1
ATOM 1649 C C . GLN A 1 208 ? 11.481 7.938 4.908 1.00 85.69 208 GLN A C 1
ATOM 1651 O O . GLN A 1 208 ? 10.693 8.401 4.080 1.00 85.69 208 GLN A O 1
ATOM 1656 N N . VAL A 1 209 ? 11.331 8.098 6.220 1.00 83.94 209 VAL A N 1
ATOM 1657 C CA . VAL A 1 209 ? 10.265 8.892 6.829 1.00 83.94 209 VAL A CA 1
ATOM 1658 C C . VAL A 1 209 ? 10.917 10.046 7.572 1.00 83.94 209 VAL A C 1
ATOM 1660 O O . VAL A 1 209 ? 11.774 9.821 8.423 1.00 83.94 209 VAL A O 1
ATOM 1663 N N . LEU A 1 210 ? 10.516 11.272 7.236 1.00 82.75 210 LEU A N 1
ATOM 1664 C CA . LEU A 1 210 ? 10.886 12.448 8.013 1.00 82.75 210 LEU A CA 1
ATOM 1665 C C . LEU A 1 210 ? 10.089 12.432 9.320 1.00 82.75 210 LEU A C 1
ATOM 1667 O O . LEU A 1 210 ? 8.871 12.251 9.284 1.00 82.75 210 LEU A O 1
ATOM 1671 N N . ARG A 1 211 ? 10.785 12.595 10.442 1.00 67.44 211 ARG A N 1
ATOM 1672 C CA . ARG A 1 211 ? 10.217 12.639 11.789 1.00 67.44 211 ARG A CA 1
ATOM 1673 C C . ARG A 1 211 ? 10.614 13.923 12.479 1.00 67.44 211 ARG A C 1
ATOM 1675 O O . ARG A 1 211 ? 11.766 14.353 12.247 1.00 67.44 211 ARG A O 1
#